Protein AF-A0A022PL57-F1 (afdb_monomer_lite)

Organism: NCBI:txid2805098

Sequence (262 aa):
MDEQGKPLVNMPYSLISKGLPNYVRKGKTDGFGVLREEDLSAHPVTLYIHAQSLANEMEQRPLREIRGEEASVVKPKAEAEGYQYRYVTIGQISDGLPVIKDWKDSKDIPPPYHFPDPEPKGYQVHPLNQRYVLEVCPFRAWVLLLHHQKEYSIVNAYNQCLMSVLAYADGDVDIEGSVKHFFNRQMVDVSKLPYKVEALSATPVVYDVPFSERYTRVEFIDSQKGNNKQGDTKLFYVASKKDVIVSWRGTASLDNYLTDAT

Radius of gyration: 22.74 Å; chains: 1; bounding box: 62×40×66 Å

pLDDT: mean 91.19, std 11.19, range [39.16, 98.44]

Structure (mmCIF, N/CA/C/O backbone):
data_AF-A0A022PL57-F1
#
_entry.id   AF-A0A022PL57-F1
#
loop_
_atom_site.group_PDB
_atom_site.id
_atom_site.type_symbol
_atom_site.label_atom_id
_atom_site.label_alt_id
_atom_site.label_comp_id
_atom_site.label_asym_id
_atom_site.label_entity_id
_atom_site.label_seq_id
_atom_site.pdbx_PDB_ins_code
_atom_site.Cartn_x
_atom_site.Cartn_y
_atom_site.Cartn_z
_atom_site.occupancy
_atom_site.B_iso_or_equiv
_atom_site.auth_seq_id
_atom_site.auth_comp_id
_atom_site.auth_asym_id
_atom_site.auth_atom_id
_atom_site.pdbx_PDB_model_num
ATOM 1 N N . MET A 1 1 ? -13.415 4.663 8.033 1.00 96.06 1 MET A N 1
ATOM 2 C CA . MET A 1 1 ? -13.922 5.074 6.700 1.00 96.06 1 MET A CA 1
ATOM 3 C C . MET A 1 1 ? -12.744 5.073 5.735 1.00 96.06 1 MET A C 1
ATOM 5 O O . MET A 1 1 ? -11.621 5.051 6.222 1.00 96.06 1 MET A O 1
ATOM 9 N N . ASP A 1 2 ? -12.961 5.046 4.422 1.00 96.38 2 ASP A N 1
ATOM 10 C CA . ASP A 1 2 ? -11.875 5.231 3.443 1.00 96.38 2 ASP A CA 1
ATOM 11 C C . ASP A 1 2 ? -11.526 6.719 3.238 1.00 96.38 2 ASP A C 1
ATOM 13 O O . ASP A 1 2 ? -12.142 7.603 3.841 1.00 96.38 2 ASP A O 1
ATOM 17 N N . GLU A 1 3 ? -10.544 6.988 2.375 1.00 95.50 3 GLU A N 1
ATOM 18 C CA . GLU A 1 3 ? -10.069 8.339 2.031 1.00 95.50 3 GLU A CA 1
ATOM 19 C C . GLU A 1 3 ? -11.118 9.225 1.335 1.00 95.50 3 GLU A C 1
ATOM 21 O O . GLU A 1 3 ? -10.946 10.439 1.251 1.00 95.50 3 GLU A O 1
ATOM 26 N N . GLN A 1 4 ? -12.223 8.657 0.841 1.00 94.62 4 GLN A N 1
ATOM 27 C CA . GLN A 1 4 ? -13.344 9.410 0.265 1.00 94.62 4 GLN A CA 1
ATOM 28 C C . GLN A 1 4 ? -14.481 9.604 1.276 1.00 94.62 4 GLN A C 1
ATOM 30 O O . GLN A 1 4 ? -15.561 10.085 0.925 1.00 94.62 4 GLN A O 1
ATOM 35 N N . GLY A 1 5 ? -14.259 9.227 2.539 1.00 95.00 5 GLY A N 1
ATOM 36 C CA . GLY A 1 5 ? -15.254 9.303 3.599 1.00 95.00 5 GLY A CA 1
ATOM 37 C C . GLY A 1 5 ? -16.374 8.278 3.454 1.00 95.00 5 GLY A C 1
ATOM 38 O O . GLY A 1 5 ? -17.433 8.454 4.054 1.00 95.00 5 GLY A O 1
ATOM 39 N N . LYS A 1 6 ? -16.183 7.207 2.676 1.00 97.00 6 LYS A N 1
ATOM 40 C CA . LYS A 1 6 ? -17.159 6.119 2.610 1.00 97.00 6 LYS A CA 1
ATOM 41 C C . LYS A 1 6 ? -16.960 5.164 3.791 1.00 97.00 6 LYS A C 1
ATOM 43 O O . LYS A 1 6 ? -15.827 4.839 4.164 1.00 97.00 6 LYS A O 1
ATOM 48 N N . PRO A 1 7 ? -18.049 4.674 4.397 1.00 97.62 7 PRO A N 1
ATOM 49 C CA . PRO A 1 7 ? -17.963 3.787 5.546 1.00 97.62 7 PRO A CA 1
ATOM 50 C C . PRO A 1 7 ? -17.365 2.421 5.184 1.00 97.62 7 PRO A C 1
ATOM 52 O O . PRO A 1 7 ? -17.522 1.925 4.063 1.00 97.62 7 PRO A O 1
ATOM 55 N N . LEU A 1 8 ? -16.692 1.814 6.166 1.00 97.62 8 LEU A N 1
ATOM 56 C CA . LEU A 1 8 ? -16.234 0.425 6.113 1.00 97.62 8 LEU A CA 1
ATOM 57 C C . LEU A 1 8 ? -17.240 -0.428 6.880 1.00 97.62 8 LEU A C 1
ATOM 59 O O . LEU A 1 8 ? -17.192 -0.493 8.106 1.00 97.62 8 LEU A O 1
ATOM 63 N N . VAL A 1 9 ? -18.190 -1.007 6.157 1.00 97.19 9 VAL A N 1
ATOM 64 C CA . VAL A 1 9 ? -19.357 -1.713 6.705 1.00 97.19 9 VAL A CA 1
ATOM 65 C C . VAL A 1 9 ? -19.049 -3.198 6.875 1.00 97.19 9 VAL A C 1
ATOM 67 O O . VAL A 1 9 ? -18.316 -3.768 6.070 1.00 97.19 9 VAL A O 1
ATOM 70 N N . ASN A 1 10 ? -19.639 -3.843 7.888 1.00 97.19 10 ASN A N 1
ATOM 71 C CA . ASN A 1 10 ? -19.541 -5.290 8.116 1.00 97.19 10 ASN A CA 1
ATOM 72 C C . ASN A 1 10 ? -18.090 -5.787 8.308 1.00 97.19 10 ASN A C 1
ATOM 74 O O . ASN A 1 10 ? -17.798 -6.961 8.072 1.00 97.19 10 ASN A O 1
ATOM 78 N N . MET A 1 11 ? -17.183 -4.909 8.752 1.00 98.12 11 MET A N 1
ATOM 79 C CA . MET A 1 11 ? -15.793 -5.254 9.049 1.00 98.12 11 MET A CA 1
ATOM 80 C C . MET A 1 11 ? -15.726 -5.992 10.384 1.00 98.12 11 MET A C 1
ATOM 82 O O . MET A 1 11 ? -16.080 -5.393 11.405 1.00 98.12 11 MET A O 1
ATOM 86 N N . PRO A 1 12 ? -15.296 -7.268 10.410 1.00 98.31 12 PRO A N 1
ATOM 87 C CA . PRO A 1 12 ? -15.135 -7.993 11.659 1.00 98.31 12 PRO A CA 1
ATOM 88 C C . PRO A 1 12 ? -14.051 -7.342 12.510 1.00 98.31 12 PRO A C 1
ATOM 90 O O . PRO A 1 12 ? -12.967 -7.045 12.006 1.00 98.31 12 PRO A O 1
ATOM 93 N N . TYR A 1 13 ? -14.342 -7.146 13.792 1.00 97.94 13 TYR A N 1
ATOM 94 C CA . TYR A 1 13 ? -13.398 -6.571 14.738 1.00 97.94 13 TYR A CA 1
ATOM 95 C C . TYR A 1 13 ? -13.287 -7.396 16.014 1.00 97.94 13 TYR A C 1
ATOM 97 O O . TYR A 1 13 ? -14.193 -8.151 16.384 1.00 97.94 13 TYR A O 1
ATOM 105 N N . SER A 1 14 ? -12.180 -7.187 16.720 1.00 97.25 14 SER A N 1
ATOM 106 C CA . SER A 1 14 ? -12.032 -7.538 18.122 1.00 97.25 14 SER A CA 1
ATOM 107 C C . SER A 1 14 ? -11.475 -6.369 18.934 1.00 97.25 14 SER A C 1
ATOM 109 O O . SER A 1 14 ? -10.761 -5.513 18.412 1.00 97.25 14 SER A O 1
ATOM 111 N N . LEU A 1 15 ? -11.846 -6.314 20.210 1.00 95.69 15 LEU A N 1
ATOM 112 C CA . LEU A 1 15 ? -11.397 -5.309 21.166 1.00 95.69 15 LEU A CA 1
ATOM 113 C C . LEU A 1 15 ? -10.856 -6.008 22.407 1.00 95.69 15 LEU A C 1
ATOM 115 O O . LEU A 1 15 ? -11.532 -6.857 22.995 1.00 95.69 15 LEU A O 1
ATOM 119 N N . ILE A 1 16 ? -9.640 -5.630 22.798 1.00 95.06 16 ILE A N 1
ATOM 120 C CA . ILE A 1 16 ? -8.941 -6.198 23.952 1.00 95.06 16 ILE A CA 1
ATOM 121 C C . ILE A 1 16 ? -8.529 -5.056 24.878 1.00 95.06 16 ILE A C 1
ATOM 123 O O . ILE A 1 16 ? -7.742 -4.186 24.505 1.00 95.06 16 ILE A O 1
ATOM 127 N N . SER A 1 17 ? -9.068 -5.040 26.098 1.00 93.00 17 SER A N 1
ATOM 128 C CA . SER A 1 17 ? -8.645 -4.092 27.132 1.00 93.00 17 SER A CA 1
ATOM 129 C C . SER A 1 17 ? -7.312 -4.534 27.731 1.00 93.00 17 SER A C 1
ATOM 131 O O . SER A 1 17 ? -7.168 -5.684 28.139 1.00 93.00 17 SER A O 1
ATOM 133 N N . LYS A 1 18 ? -6.352 -3.613 27.876 1.00 89.25 18 LYS A N 1
ATOM 134 C CA . LYS A 1 18 ? -5.009 -3.924 28.401 1.00 89.25 18 LYS A CA 1
ATOM 135 C C . LYS A 1 18 ? -5.028 -4.598 29.784 1.00 89.25 18 LYS A C 1
ATOM 137 O O . LYS A 1 18 ? -4.187 -5.444 30.060 1.00 89.25 18 LYS A O 1
ATOM 142 N N . GLY A 1 19 ? -5.983 -4.234 30.644 1.00 85.88 19 GLY A N 1
ATOM 143 C CA . GLY A 1 19 ? -6.152 -4.830 31.976 1.00 85.88 19 GLY A CA 1
ATOM 144 C C . GLY A 1 19 ? -6.923 -6.156 32.000 1.00 85.88 19 GLY A C 1
ATOM 145 O O . GLY A 1 19 ? -6.990 -6.791 33.045 1.00 85.88 19 GLY A O 1
ATOM 146 N N . LEU A 1 20 ? -7.516 -6.574 30.877 1.00 87.56 20 LEU A N 1
ATOM 147 C CA . LEU A 1 20 ? -8.349 -7.776 30.759 1.00 87.56 20 LEU A CA 1
ATOM 148 C C . LEU A 1 20 ? -8.034 -8.524 29.445 1.00 87.56 20 LEU A C 1
ATOM 150 O O . LEU A 1 20 ? -8.917 -8.676 28.602 1.00 87.56 20 LEU A O 1
ATOM 154 N N . PRO A 1 21 ? -6.792 -9.006 29.241 1.00 86.94 21 PRO A N 1
ATOM 155 C CA . PRO A 1 21 ? -6.355 -9.574 27.960 1.00 86.94 21 PRO A CA 1
ATOM 156 C C . PRO A 1 21 ? -7.143 -10.823 27.534 1.00 86.94 21 PRO A C 1
ATOM 158 O O . PRO A 1 21 ? -7.282 -11.091 26.346 1.00 86.94 21 PRO A O 1
ATOM 161 N N . ASN A 1 22 ? -7.705 -11.560 28.496 1.00 89.81 22 ASN A N 1
ATOM 162 C CA . ASN A 1 22 ? -8.509 -12.757 28.236 1.00 89.81 22 ASN A CA 1
ATOM 163 C C . ASN A 1 22 ? -9.969 -12.439 27.868 1.00 89.81 22 ASN A C 1
ATOM 165 O O . ASN A 1 22 ? -10.716 -13.342 27.495 1.00 89.81 22 ASN A O 1
ATOM 169 N N . TYR A 1 23 ? -10.396 -11.178 27.986 1.00 88.31 23 TYR A N 1
ATOM 170 C CA . TYR A 1 23 ? -11.752 -10.751 27.664 1.00 88.31 23 TYR A CA 1
ATOM 171 C C . TYR A 1 23 ? -11.774 -10.055 26.302 1.00 88.31 23 TYR A C 1
ATOM 173 O O . TYR A 1 23 ? -11.587 -8.843 26.189 1.00 88.31 23 TYR A O 1
ATOM 181 N N . VAL A 1 24 ? -11.987 -10.853 25.255 1.00 94.25 24 VAL A N 1
ATOM 182 C CA . VAL A 1 24 ? -12.028 -10.377 23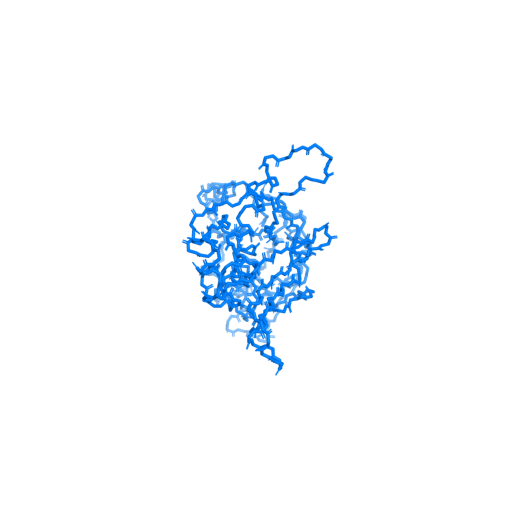.870 1.00 94.25 24 VAL A CA 1
ATOM 183 C C . VAL A 1 24 ? -13.472 -10.098 23.471 1.00 94.25 24 VAL A C 1
ATOM 185 O O . VAL A 1 24 ? -14.269 -11.024 23.311 1.00 94.25 24 VAL A O 1
ATOM 188 N N . ARG A 1 25 ? -13.804 -8.823 23.257 1.00 94.75 25 ARG A N 1
ATOM 189 C CA . ARG A 1 25 ? -15.079 -8.430 22.639 1.00 94.75 25 ARG A CA 1
ATOM 190 C C . ARG A 1 25 ? -14.952 -8.560 21.126 1.00 94.75 25 ARG A C 1
ATOM 192 O O . ARG A 1 25 ? -13.908 -8.217 20.577 1.00 94.75 25 ARG A O 1
ATOM 199 N N . LYS A 1 26 ? -15.983 -9.065 20.451 1.00 96.69 26 LYS A N 1
ATOM 200 C CA . LYS A 1 26 ? -15.997 -9.252 18.993 1.00 96.69 26 LYS A CA 1
ATOM 201 C C . LYS A 1 26 ? -17.300 -8.735 18.414 1.00 96.69 26 LYS A C 1
ATOM 203 O O . LYS A 1 26 ? -18.352 -8.900 19.023 1.00 96.69 26 LYS A O 1
ATOM 208 N N . GLY A 1 27 ? -17.230 -8.189 17.211 1.00 97.06 27 GLY A N 1
ATOM 209 C CA . GLY A 1 27 ? -18.402 -7.684 16.514 1.00 97.06 27 GLY A CA 1
ATOM 210 C C . GLY A 1 27 ? -18.101 -7.381 15.058 1.00 97.06 27 GLY A C 1
ATOM 211 O O . GLY A 1 27 ? -17.102 -7.842 14.498 1.00 97.06 27 GLY A O 1
ATOM 212 N N . LYS A 1 28 ? -18.991 -6.609 14.441 1.00 97.94 28 LYS A N 1
ATOM 213 C CA . LYS A 1 28 ? -18.798 -6.063 13.101 1.00 97.94 28 LYS A CA 1
ATOM 214 C C . LYS A 1 28 ? -19.231 -4.608 13.071 1.00 97.94 28 LYS A C 1
ATOM 216 O O . LYS A 1 28 ? -20.148 -4.238 13.800 1.00 97.94 28 LYS A O 1
ATOM 221 N N . THR A 1 29 ? -18.593 -3.804 12.230 1.00 97.44 29 THR A N 1
ATOM 222 C CA . THR A 1 29 ? -19.061 -2.435 11.991 1.00 97.44 29 THR A CA 1
ATOM 223 C C . THR A 1 29 ? -20.456 -2.434 11.362 1.00 97.44 29 THR A C 1
ATOM 225 O O . THR A 1 29 ? -20.790 -3.300 10.548 1.00 97.44 29 THR A O 1
ATOM 228 N N . ASP A 1 30 ? -21.275 -1.460 11.747 1.00 96.88 30 ASP A N 1
ATOM 229 C CA . ASP A 1 30 ? -22.647 -1.305 11.272 1.00 96.88 30 ASP A CA 1
ATOM 230 C C . ASP A 1 30 ? -22.727 -0.738 9.838 1.00 96.88 30 ASP A C 1
ATOM 232 O O . ASP A 1 30 ? -21.715 -0.550 9.156 1.00 96.88 30 ASP A O 1
ATOM 236 N N . GLY A 1 31 ? -23.948 -0.446 9.372 1.00 94.56 31 GLY A N 1
ATOM 237 C CA . GLY A 1 31 ? -24.212 0.137 8.049 1.00 94.56 31 GLY A CA 1
ATOM 238 C C . GLY A 1 31 ? -23.588 1.520 7.808 1.00 94.56 31 GLY A C 1
ATOM 239 O O . GLY A 1 31 ? -23.497 1.954 6.663 1.00 94.56 31 GLY A O 1
ATOM 240 N N . PHE A 1 32 ? -23.113 2.188 8.859 1.00 95.06 32 PHE A N 1
ATOM 241 C CA . PHE A 1 32 ? -22.407 3.467 8.806 1.00 95.06 32 PHE A CA 1
ATOM 242 C C . PHE A 1 32 ? -20.905 3.311 9.083 1.00 95.06 32 PHE A C 1
ATOM 244 O O . PHE A 1 32 ? -20.184 4.303 9.198 1.00 95.06 32 PHE A O 1
ATOM 251 N N . GLY A 1 33 ? -20.407 2.074 9.163 1.00 95.44 33 GLY A N 1
ATOM 252 C CA . GLY A 1 33 ? -19.013 1.779 9.469 1.00 95.44 33 GLY A CA 1
ATOM 253 C C . GLY A 1 33 ? -18.624 2.129 10.904 1.00 95.44 33 GLY A C 1
ATOM 254 O O . GLY A 1 33 ? -17.449 2.380 11.172 1.00 95.44 33 GLY A O 1
ATOM 255 N N . VAL A 1 34 ? -19.602 2.180 11.809 1.00 96.44 34 VAL A N 1
ATOM 256 C CA . VAL A 1 34 ? -19.422 2.493 13.225 1.00 96.44 34 VAL A CA 1
ATOM 257 C C . VAL A 1 34 ? -19.407 1.198 14.029 1.00 96.44 34 VAL A C 1
ATOM 259 O O . VAL A 1 34 ? -20.138 0.252 13.747 1.00 96.44 34 VAL A O 1
ATOM 262 N N . LEU A 1 35 ? -18.558 1.162 15.051 1.00 95.06 35 LEU A N 1
ATOM 263 C CA . LEU A 1 35 ? -18.641 0.198 16.140 1.00 95.06 35 LEU A CA 1
ATOM 264 C C . LEU A 1 35 ? -18.779 0.973 17.449 1.00 95.06 35 LEU A C 1
ATOM 266 O O . LEU A 1 35 ? -18.157 2.025 17.619 1.00 95.06 35 LEU A O 1
ATOM 270 N N . ARG A 1 36 ? -19.617 0.473 18.355 1.00 94.25 36 ARG A N 1
ATOM 271 C CA . ARG A 1 36 ? -19.867 1.066 19.668 1.00 94.25 36 ARG A CA 1
ATOM 272 C C . ARG A 1 36 ? -19.890 -0.052 20.694 1.00 94.25 36 ARG A C 1
ATOM 274 O O . ARG A 1 36 ? -20.657 -0.996 20.559 1.00 94.25 36 ARG A O 1
ATOM 281 N N . GLU A 1 37 ? -19.053 0.085 21.710 1.00 92.56 37 GLU A N 1
ATOM 282 C CA . GLU A 1 37 ? -19.030 -0.795 22.871 1.00 92.56 37 GLU A CA 1
ATOM 283 C C . GLU A 1 37 ? -19.269 0.039 24.120 1.00 92.56 37 GLU A C 1
ATOM 285 O O . GLU A 1 37 ? -18.716 1.132 24.266 1.00 92.56 37 GLU A O 1
ATOM 290 N N . GLU A 1 38 ? -20.077 -0.503 25.017 1.00 91.31 38 GLU A N 1
ATOM 291 C CA . GLU A 1 38 ? -20.392 0.089 26.312 1.00 91.31 38 GLU A CA 1
ATOM 292 C C . GLU A 1 38 ? -19.810 -0.778 27.433 1.00 91.31 38 GLU A C 1
ATOM 294 O O . GLU A 1 38 ? -19.334 -1.900 27.204 1.00 91.31 38 GLU A O 1
ATOM 299 N N . ASP A 1 39 ? -19.791 -0.227 28.647 1.00 88.88 39 ASP A N 1
ATOM 300 C CA . ASP A 1 39 ? -19.259 -0.893 29.840 1.00 88.88 39 ASP A CA 1
ATOM 301 C C . ASP A 1 39 ? -17.800 -1.360 29.670 1.00 88.88 39 ASP A C 1
ATOM 303 O O . ASP A 1 39 ? -17.396 -2.457 30.076 1.00 88.88 39 ASP A O 1
ATOM 307 N N . LEU A 1 40 ? -16.987 -0.528 29.009 1.00 87.62 40 LEU A N 1
ATOM 308 C CA . LEU A 1 40 ? -15.545 -0.730 28.906 1.00 87.62 40 LEU A CA 1
ATOM 309 C C . LEU A 1 40 ? -14.869 -0.354 30.229 1.00 87.62 40 LEU A C 1
ATOM 311 O O . LEU A 1 40 ? -15.185 0.663 30.844 1.00 87.62 40 LEU A O 1
ATOM 315 N N . SER A 1 41 ? -13.885 -1.154 30.650 1.00 84.62 41 SER A N 1
ATOM 316 C CA . SER A 1 41 ? -13.020 -0.777 31.774 1.00 84.62 41 SER A CA 1
ATOM 317 C C . SER A 1 41 ? -12.239 0.501 31.447 1.00 84.62 41 SER A C 1
ATOM 319 O O . SER A 1 41 ? -11.974 0.764 30.279 1.00 84.62 41 SER A O 1
ATOM 321 N N . ALA A 1 42 ? -11.764 1.230 32.458 1.00 85.56 42 ALA A N 1
ATOM 322 C CA . ALA A 1 42 ? -10.960 2.443 32.260 1.00 85.56 42 ALA A CA 1
ATOM 323 C C . ALA A 1 42 ? -9.585 2.210 31.585 1.00 85.56 42 ALA A C 1
ATOM 325 O O . ALA A 1 42 ? -8.869 3.167 31.298 1.00 85.56 42 ALA A O 1
ATOM 326 N N . HIS A 1 43 ? -9.184 0.958 31.342 1.00 89.31 43 HIS A N 1
ATOM 327 C CA . HIS A 1 43 ? -7.920 0.641 30.679 1.00 89.31 43 HIS A CA 1
ATOM 328 C C . HIS A 1 43 ? -7.971 0.961 29.181 1.00 89.31 43 HIS A C 1
ATOM 330 O O . HIS A 1 43 ? -9.001 0.714 28.556 1.00 89.31 43 HIS A O 1
ATOM 336 N N . PRO A 1 44 ? -6.846 1.373 28.566 1.00 92.75 44 PRO A N 1
ATOM 337 C CA . PRO A 1 44 ? -6.739 1.466 27.114 1.00 92.75 44 PRO A CA 1
ATOM 338 C C . PRO A 1 44 ? -7.219 0.188 26.421 1.00 92.75 44 PRO A C 1
ATOM 340 O O . PRO A 1 44 ? -6.953 -0.927 26.892 1.00 92.75 44 PRO A O 1
ATOM 343 N N . VAL A 1 45 ? -7.904 0.362 25.295 1.00 94.75 45 VAL A N 1
ATOM 344 C CA . VAL A 1 45 ? -8.447 -0.737 24.493 1.00 94.75 45 VAL A CA 1
ATOM 345 C C . VAL A 1 45 ? -7.726 -0.772 23.160 1.00 94.75 45 VAL A C 1
ATOM 347 O O . VAL A 1 45 ? -7.586 0.262 22.517 1.00 94.75 45 VAL A O 1
ATOM 350 N N . THR A 1 46 ? -7.281 -1.947 22.732 1.00 96.50 46 THR A N 1
ATOM 351 C CA . THR A 1 46 ? -6.741 -2.130 21.384 1.00 96.50 46 THR A CA 1
ATOM 352 C C . THR A 1 46 ? -7.831 -2.666 20.468 1.00 96.50 46 THR A C 1
ATOM 354 O O . THR A 1 46 ? -8.434 -3.700 20.759 1.00 96.50 46 THR A O 1
ATOM 357 N N . LEU A 1 47 ? -8.085 -1.941 19.379 1.00 97.25 47 LEU A N 1
ATOM 358 C CA . LEU A 1 47 ? -8.932 -2.343 18.265 1.00 97.25 47 LEU A CA 1
ATOM 359 C C . LEU A 1 47 ? -8.118 -3.151 17.263 1.00 97.25 47 LEU A C 1
ATOM 361 O O . LEU A 1 47 ? -7.080 -2.694 16.790 1.00 97.25 47 LEU A O 1
ATOM 365 N N . TYR A 1 48 ? -8.661 -4.296 16.876 1.00 97.94 48 TYR A N 1
ATOM 366 C CA . TYR A 1 48 ? -8.168 -5.080 15.761 1.00 97.94 48 TYR A CA 1
ATOM 367 C C . TYR A 1 48 ? -9.291 -5.313 14.757 1.00 97.94 48 TYR A C 1
ATOM 369 O O . TYR A 1 48 ? -10.381 -5.739 15.134 1.00 97.94 48 TYR A O 1
ATOM 377 N N . ILE A 1 49 ? -9.025 -5.065 13.482 1.00 98.19 49 ILE A N 1
ATOM 378 C CA . ILE A 1 49 ? -9.898 -5.408 12.361 1.00 98.19 49 ILE A CA 1
ATOM 379 C C . ILE A 1 49 ? -9.355 -6.669 11.690 1.00 98.19 49 ILE A C 1
ATOM 381 O O . ILE A 1 49 ? -8.147 -6.817 11.546 1.00 98.19 49 ILE A O 1
ATOM 385 N N . HIS A 1 50 ? -10.234 -7.566 11.250 1.00 98.06 50 HIS A N 1
ATOM 386 C CA . HIS A 1 50 ? -9.816 -8.786 10.566 1.00 98.06 50 HIS A CA 1
ATOM 387 C C . HIS A 1 50 ? -9.043 -8.479 9.274 1.00 98.06 50 HIS A C 1
ATOM 389 O O . HIS A 1 50 ? -9.609 -7.940 8.315 1.00 98.06 50 HIS A O 1
ATOM 395 N N . ALA A 1 51 ? -7.763 -8.858 9.242 1.00 97.75 51 ALA A N 1
ATOM 396 C CA . ALA A 1 51 ? -6.790 -8.439 8.238 1.00 97.75 51 ALA A CA 1
ATOM 397 C C . ALA A 1 51 ? -7.232 -8.767 6.809 1.00 97.75 51 ALA A C 1
ATOM 399 O O . ALA A 1 51 ? -7.201 -7.906 5.930 1.00 97.75 51 ALA A O 1
ATOM 400 N N . GLN A 1 52 ? -7.698 -9.998 6.569 1.00 98.00 52 GLN A N 1
ATOM 401 C CA . GLN A 1 52 ? -8.100 -10.420 5.225 1.00 98.00 52 GLN A CA 1
ATOM 402 C C . GLN A 1 52 ? -9.352 -9.683 4.740 1.00 98.00 52 GLN A C 1
ATOM 404 O O . GLN A 1 52 ? -9.424 -9.295 3.576 1.00 98.00 52 GLN A O 1
ATOM 409 N N . SER A 1 53 ? -10.338 -9.476 5.621 1.00 98.12 53 SER A N 1
ATOM 410 C CA . SER A 1 53 ? -11.558 -8.740 5.264 1.00 98.12 53 SER A CA 1
ATOM 411 C C . SER A 1 53 ? -11.241 -7.287 4.939 1.00 98.12 53 SER A C 1
ATOM 413 O O . SER A 1 53 ? -11.742 -6.767 3.946 1.00 98.12 53 SER A O 1
ATOM 415 N N . LEU A 1 54 ? -10.369 -6.663 5.735 1.00 98.44 54 LEU A N 1
ATOM 416 C CA . LEU A 1 54 ? -9.935 -5.296 5.500 1.00 98.44 54 LEU A CA 1
ATOM 417 C C . LEU A 1 54 ? -9.136 -5.170 4.201 1.00 98.44 54 LEU A C 1
ATOM 419 O O . LEU A 1 54 ? -9.409 -4.272 3.416 1.00 98.44 54 LEU A O 1
ATOM 423 N N . ALA A 1 55 ? -8.186 -6.069 3.941 1.00 98.06 55 ALA A N 1
ATOM 424 C CA . ALA A 1 55 ? -7.383 -6.035 2.721 1.00 98.06 55 ALA A CA 1
ATOM 425 C C . ALA A 1 55 ? -8.244 -6.188 1.458 1.00 98.06 55 ALA A C 1
ATOM 427 O O . ALA A 1 55 ? -8.078 -5.408 0.522 1.00 98.06 55 ALA A O 1
ATOM 428 N N . ASN A 1 56 ? -9.193 -7.133 1.462 1.00 98.12 56 ASN A N 1
ATOM 429 C CA . ASN A 1 56 ? -10.124 -7.350 0.350 1.00 98.12 56 ASN A CA 1
ATOM 430 C C . ASN A 1 56 ? -11.001 -6.118 0.082 1.00 98.12 56 ASN A C 1
ATOM 432 O O . ASN A 1 56 ? -11.256 -5.780 -1.068 1.00 98.12 56 ASN A O 1
ATOM 436 N N . GLU A 1 57 ? -11.471 -5.452 1.138 1.00 98.31 57 GLU A N 1
ATOM 437 C CA . GLU A 1 57 ? -12.285 -4.243 1.013 1.00 98.31 57 GLU A CA 1
ATOM 438 C C . GLU A 1 57 ? -11.443 -3.059 0.516 1.00 98.31 57 GLU A C 1
ATOM 440 O O . GLU A 1 57 ? -11.812 -2.367 -0.434 1.00 98.31 57 GLU A O 1
ATOM 445 N N . MET A 1 58 ? -10.285 -2.834 1.141 1.00 98.38 58 MET A N 1
ATOM 446 C CA . MET A 1 58 ? -9.465 -1.645 0.912 1.00 98.38 58 MET A CA 1
ATOM 447 C C . MET A 1 58 ? -8.718 -1.664 -0.419 1.00 98.38 58 MET A C 1
ATOM 449 O O . MET A 1 58 ? -8.358 -0.590 -0.895 1.00 98.38 58 MET A O 1
ATOM 453 N N . GLU A 1 59 ? -8.498 -2.820 -1.051 1.00 97.69 59 GLU A N 1
ATOM 454 C CA . GLU A 1 59 ? -7.930 -2.842 -2.407 1.00 97.69 59 GLU A CA 1
ATOM 455 C C . GLU A 1 59 ? -8.914 -2.351 -3.480 1.00 97.69 59 GLU A C 1
ATOM 457 O O . GLU A 1 59 ? -8.492 -1.875 -4.536 1.00 97.69 59 GLU A O 1
ATOM 462 N N . GLN A 1 60 ? -10.218 -2.402 -3.191 1.00 97.69 60 GLN A N 1
ATOM 463 C CA . GLN A 1 60 ? -11.282 -1.949 -4.090 1.00 97.69 60 GLN A CA 1
ATOM 464 C C . GLN A 1 60 ? -11.625 -0.465 -3.901 1.00 97.69 60 GLN A C 1
ATOM 466 O O . GLN A 1 60 ? -12.291 0.134 -4.747 1.00 97.69 60 GLN A O 1
ATOM 471 N N . ARG A 1 61 ? -11.184 0.151 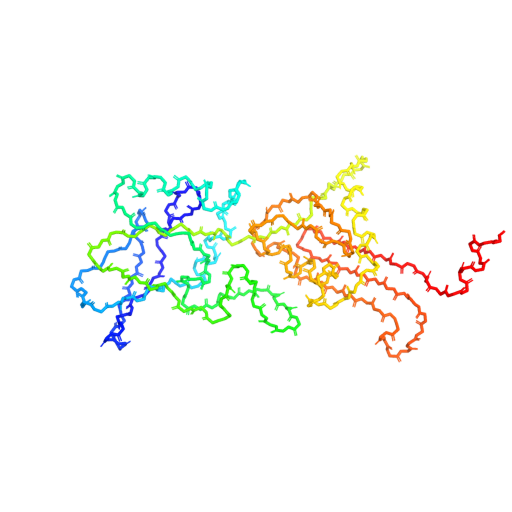-2.796 1.00 97.38 61 ARG A N 1
ATOM 472 C CA . ARG A 1 61 ? -11.396 1.583 -2.545 1.00 97.38 61 ARG A CA 1
ATOM 473 C C . ARG A 1 61 ? -10.434 2.411 -3.396 1.00 97.38 61 ARG A C 1
ATOM 475 O O . ARG A 1 61 ? -9.286 2.006 -3.538 1.00 97.38 61 ARG A O 1
ATOM 482 N N . PRO A 1 62 ? -10.864 3.537 -3.987 1.00 95.00 62 PRO A N 1
ATOM 483 C CA . PRO A 1 62 ? -9.981 4.349 -4.812 1.00 95.00 62 PRO A CA 1
ATOM 484 C C . PRO A 1 62 ? -8.940 5.068 -3.954 1.00 95.00 62 PRO A C 1
ATOM 486 O O . PRO A 1 62 ? -9.219 5.464 -2.823 1.00 95.00 62 PRO A O 1
ATOM 489 N N . LEU A 1 63 ? -7.745 5.266 -4.503 1.00 94.62 63 LEU A N 1
ATOM 490 C CA . LEU A 1 63 ? -6.742 6.142 -3.910 1.00 94.62 63 LEU A CA 1
ATOM 491 C C . LEU A 1 63 ? -7.152 7.601 -4.152 1.00 94.62 63 LEU A C 1
ATOM 493 O O . LEU A 1 63 ? -7.561 7.939 -5.261 1.00 94.62 63 LEU A O 1
ATOM 497 N N . ARG A 1 64 ? -7.059 8.488 -3.154 1.00 92.19 64 ARG A N 1
ATOM 498 C CA . ARG A 1 64 ? -7.185 9.935 -3.443 1.00 92.19 64 ARG A CA 1
ATOM 499 C C . ARG A 1 64 ? -5.955 10.451 -4.195 1.00 92.19 64 ARG A C 1
ATOM 501 O O . ARG A 1 64 ? -4.840 9.984 -3.947 1.00 92.19 64 ARG A O 1
ATOM 508 N N . GLU A 1 65 ? -6.179 11.452 -5.043 1.00 86.75 65 GLU A N 1
ATOM 509 C CA . GLU A 1 65 ? -5.162 12.064 -5.908 1.00 86.75 65 GLU A CA 1
ATOM 510 C C . GLU A 1 65 ? -4.035 12.729 -5.107 1.00 86.75 65 GLU A C 1
ATOM 512 O O . GLU A 1 65 ? -2.859 12.436 -5.314 1.00 86.75 65 GLU A O 1
ATOM 517 N N . ILE A 1 66 ? -4.393 13.597 -4.155 1.00 88.94 66 ILE A N 1
ATOM 518 C CA . ILE A 1 66 ? -3.429 14.267 -3.278 1.00 88.94 66 ILE A CA 1
ATOM 519 C C . ILE A 1 66 ? -3.261 13.419 -2.020 1.00 88.94 66 ILE A C 1
ATOM 521 O O . ILE A 1 66 ? -4.223 13.160 -1.296 1.00 88.94 66 ILE A O 1
ATOM 525 N N . ARG A 1 67 ? -2.036 12.955 -1.784 1.00 88.12 67 ARG A N 1
ATOM 526 C CA . ARG A 1 67 ? -1.696 12.100 -0.642 1.00 88.12 67 ARG A CA 1
ATOM 527 C C . ARG A 1 67 ? -1.556 12.933 0.637 1.00 88.12 67 ARG A C 1
ATOM 529 O O . ARG A 1 67 ? -1.480 14.152 0.579 1.00 88.12 67 ARG A O 1
ATOM 536 N N . GLY A 1 68 ? -1.499 12.249 1.778 1.00 79.94 68 GLY A N 1
ATOM 537 C CA . GLY A 1 68 ? -1.196 12.870 3.071 1.00 79.94 68 GLY A CA 1
ATOM 538 C C . GLY A 1 68 ? -2.414 13.424 3.812 1.00 79.94 68 GLY A C 1
ATOM 539 O O . GLY A 1 68 ? -3.450 13.744 3.238 1.00 79.94 68 GLY A O 1
ATOM 540 N N . GLU A 1 69 ? -2.330 13.471 5.136 1.00 87.62 69 GLU A N 1
ATOM 541 C CA . GLU A 1 69 ? -3.430 13.874 6.022 1.00 87.62 69 GLU A CA 1
ATOM 542 C C . GLU A 1 69 ? -3.967 15.286 5.726 1.00 87.62 69 GLU A C 1
ATOM 544 O O . GLU A 1 69 ? -5.158 15.543 5.879 1.00 87.62 69 GLU A O 1
ATOM 549 N N . GLU A 1 70 ? -3.109 16.178 5.243 1.00 88.19 70 GLU A N 1
ATOM 550 C CA . GLU A 1 70 ? -3.411 17.545 4.821 1.00 88.19 70 GLU A CA 1
ATOM 551 C C . GLU A 1 70 ? -4.484 17.633 3.728 1.00 88.19 70 GLU A C 1
ATOM 553 O O . GLU A 1 70 ? -5.229 18.608 3.675 1.00 88.19 70 GLU A O 1
ATOM 558 N N . ALA A 1 71 ? -4.601 16.601 2.892 1.00 92.38 71 ALA A N 1
ATOM 559 C CA . ALA A 1 71 ? -5.599 16.510 1.833 1.00 92.38 71 ALA A CA 1
ATOM 560 C C . ALA A 1 71 ? -6.844 15.708 2.251 1.00 92.38 71 ALA A C 1
ATOM 562 O O . ALA A 1 71 ? -7.619 15.266 1.402 1.00 92.38 71 ALA A O 1
ATOM 563 N N . SER A 1 72 ? -7.012 15.421 3.546 1.00 95.38 72 SER A N 1
ATOM 564 C CA . SER A 1 72 ? -8.143 14.631 4.033 1.00 95.38 72 SER A CA 1
ATOM 565 C C . SER A 1 72 ? -9.451 15.413 3.922 1.00 95.38 72 SER A C 1
ATOM 567 O O . SER A 1 72 ? -9.587 16.528 4.426 1.00 95.38 72 SER A O 1
ATOM 569 N N . VAL A 1 73 ? -10.463 14.782 3.326 1.00 94.31 73 VAL A N 1
ATOM 570 C CA . VAL A 1 73 ? -11.850 15.281 3.326 1.00 94.31 73 VAL A CA 1
ATOM 571 C C . VAL A 1 73 ? -12.644 14.814 4.553 1.00 94.31 73 VAL A C 1
ATOM 573 O O . VAL A 1 73 ? -13.790 15.232 4.751 1.00 94.31 73 VAL A O 1
ATOM 576 N N . VAL A 1 74 ? -12.061 13.919 5.357 1.00 96.12 74 VAL A N 1
ATOM 577 C CA . VAL A 1 74 ? -12.668 13.319 6.553 1.00 96.12 74 VAL A CA 1
ATOM 578 C C . VAL A 1 74 ? -12.261 14.095 7.803 1.00 96.12 74 VAL A C 1
ATOM 580 O O . VAL A 1 74 ? -13.116 14.377 8.643 1.00 96.12 74 VAL A O 1
ATOM 583 N N . LYS A 1 75 ? -10.988 14.492 7.902 1.00 96.94 75 LYS A N 1
ATOM 584 C CA . LYS A 1 75 ? -10.420 15.197 9.053 1.00 96.94 75 LYS A CA 1
ATOM 585 C C . LYS A 1 75 ? -11.200 16.461 9.428 1.00 96.94 75 LYS A C 1
ATOM 587 O O . LYS A 1 75 ? -11.653 16.515 10.570 1.00 96.94 75 LYS A O 1
ATOM 592 N N . PRO A 1 76 ? -11.483 17.412 8.511 1.00 96.81 76 PRO A N 1
ATOM 593 C CA . PRO A 1 76 ? -12.208 18.627 8.885 1.00 96.81 76 PRO A CA 1
ATOM 594 C C . PRO A 1 76 ? -13.615 18.345 9.429 1.00 96.81 76 PRO A C 1
ATOM 596 O O . PRO A 1 76 ? -14.092 19.048 10.314 1.00 96.81 76 PRO A O 1
ATOM 599 N N . LYS A 1 77 ? -14.284 17.296 8.926 1.00 96.19 77 LYS A N 1
ATOM 600 C CA . LYS A 1 77 ? -15.620 16.890 9.393 1.00 96.19 77 LYS A CA 1
ATOM 601 C C . LYS A 1 77 ? -15.555 16.270 10.787 1.00 96.19 77 LYS A C 1
ATOM 603 O O . LYS A 1 77 ? -16.370 16.597 11.640 1.00 96.19 77 LYS A O 1
ATOM 608 N N . ALA A 1 78 ? -14.570 15.403 11.021 1.00 96.50 78 ALA A N 1
ATOM 609 C CA . ALA A 1 78 ? -14.356 14.773 12.318 1.00 96.50 78 ALA A CA 1
ATOM 610 C C . ALA A 1 78 ? -14.026 15.810 13.403 1.00 96.50 78 ALA A C 1
ATOM 612 O O . ALA A 1 78 ? -14.617 15.779 14.479 1.00 96.50 78 ALA A O 1
ATOM 613 N N . GLU A 1 79 ? -13.133 16.753 13.101 1.00 96.25 79 GLU A N 1
ATOM 614 C CA . GLU A 1 79 ? -12.730 17.812 14.030 1.00 96.25 79 GLU A CA 1
ATOM 615 C C . GLU A 1 79 ? -13.879 18.784 14.332 1.00 96.25 79 GLU A C 1
ATOM 617 O O . GLU A 1 79 ? -14.059 19.170 15.486 1.00 96.25 79 GLU A O 1
ATOM 622 N N . ALA A 1 80 ? -14.705 19.126 13.335 1.00 97.19 80 ALA A N 1
ATOM 623 C CA . ALA A 1 80 ? -15.888 19.966 13.535 1.00 97.19 80 ALA A CA 1
ATOM 624 C C . ALA A 1 80 ? -16.927 19.332 14.480 1.00 97.19 80 ALA A C 1
ATOM 626 O O . ALA A 1 80 ? -17.622 20.048 15.198 1.00 97.19 80 ALA A O 1
ATOM 627 N N . GLU A 1 81 ? -17.014 17.999 14.512 1.00 96.19 81 GLU A N 1
ATOM 628 C CA . GLU A 1 81 ? -17.864 17.253 15.450 1.00 96.19 81 GLU A CA 1
ATOM 629 C C . GLU A 1 81 ? -17.165 16.947 16.793 1.00 96.19 81 GLU A C 1
ATOM 631 O O . GLU A 1 81 ? -17.747 16.304 17.667 1.00 96.19 81 GLU A O 1
ATOM 636 N N . GLY A 1 82 ? -15.925 17.414 16.987 1.00 95.50 82 GLY A N 1
ATOM 637 C CA . GLY A 1 82 ? -15.145 17.192 18.207 1.00 95.50 82 GLY A CA 1
ATOM 638 C C . GLY A 1 82 ? -14.617 15.760 18.363 1.00 95.50 82 GLY A C 1
ATOM 639 O O . GLY A 1 82 ? -14.306 15.333 19.476 1.00 95.50 82 GLY A O 1
ATOM 640 N N . TYR A 1 83 ? -14.534 14.994 17.273 1.00 96.19 83 TYR A N 1
ATOM 641 C CA . TYR A 1 83 ? -14.030 13.620 17.281 1.00 96.19 83 TYR A CA 1
ATOM 642 C C . TYR A 1 83 ? -12.508 13.562 17.157 1.00 96.19 83 TYR A C 1
ATOM 644 O O . TYR A 1 83 ? -11.880 14.402 16.516 1.00 96.19 83 TYR A O 1
ATOM 652 N N . GLN A 1 84 ? -11.909 12.505 17.712 1.00 95.81 84 GLN A N 1
ATOM 653 C CA . GLN A 1 84 ? -10.487 12.228 17.521 1.00 95.81 84 GLN A CA 1
ATOM 654 C C . GLN A 1 84 ? -10.249 11.608 16.151 1.00 95.81 84 GLN A C 1
ATOM 656 O O . GLN A 1 84 ? -10.657 10.477 15.882 1.00 95.81 84 GLN A O 1
ATOM 661 N N . TYR A 1 85 ? -9.573 12.342 15.283 1.00 96.81 85 TYR A N 1
ATOM 662 C CA . TYR A 1 85 ? -9.235 11.876 13.950 1.00 96.81 85 TYR A CA 1
ATOM 663 C C . TYR A 1 85 ? -7.870 11.171 13.923 1.00 96.81 85 TYR A C 1
ATOM 665 O O . TYR A 1 85 ? -6.917 11.590 14.584 1.00 96.81 85 TYR A O 1
ATOM 673 N N . ARG A 1 86 ? -7.756 10.112 13.113 1.00 96.31 86 ARG A N 1
ATOM 674 C CA . ARG A 1 86 ? -6.474 9.484 12.791 1.00 96.31 86 ARG A CA 1
ATOM 675 C C . ARG A 1 86 ? -6.467 8.927 11.372 1.00 96.31 86 ARG A C 1
ATOM 677 O O . ARG A 1 86 ? -7.326 8.120 11.020 1.00 96.31 86 ARG A O 1
ATOM 684 N N . TYR A 1 87 ? -5.436 9.279 10.610 1.00 96.25 87 TYR A N 1
ATOM 685 C CA . TYR A 1 87 ? -5.090 8.577 9.378 1.00 96.25 87 TYR A CA 1
ATOM 686 C C . TYR A 1 87 ? -4.300 7.304 9.701 1.00 96.25 87 TYR A C 1
ATOM 688 O O . TYR A 1 87 ? -3.337 7.350 10.473 1.00 96.25 87 TYR A O 1
ATOM 696 N N . VAL A 1 88 ? -4.704 6.171 9.131 1.00 96.75 88 VAL A N 1
ATOM 697 C CA . VAL A 1 88 ? -4.091 4.862 9.383 1.00 96.75 88 VAL A CA 1
ATOM 698 C C . VAL A 1 88 ? -3.941 4.048 8.102 1.00 96.75 88 VAL A C 1
ATOM 700 O O . VAL A 1 88 ? -4.750 4.147 7.184 1.00 96.75 88 VAL A O 1
ATOM 703 N N . THR A 1 89 ? -2.928 3.190 8.043 1.00 96.94 89 THR A N 1
ATOM 704 C CA . THR A 1 89 ? -2.826 2.137 7.024 1.00 96.94 89 THR A CA 1
ATOM 705 C C . THR A 1 89 ? -3.445 0.837 7.523 1.00 96.94 89 THR A C 1
ATOM 707 O O . THR A 1 89 ? -3.698 0.670 8.720 1.00 96.94 89 THR A O 1
ATOM 710 N N . ILE A 1 90 ? -3.713 -0.103 6.613 1.00 97.25 90 ILE A N 1
ATOM 711 C CA . ILE A 1 90 ? -4.364 -1.365 6.984 1.00 97.25 90 ILE A CA 1
ATOM 712 C C . ILE A 1 90 ? -3.573 -2.137 8.052 1.00 97.25 90 ILE A C 1
ATOM 714 O O . ILE A 1 90 ? -4.173 -2.668 8.985 1.00 97.25 90 ILE A O 1
ATOM 718 N N . GLY A 1 91 ? -2.238 -2.136 7.996 1.00 97.31 91 GLY A N 1
ATOM 719 C CA . GLY A 1 91 ? -1.389 -2.828 8.964 1.00 97.31 91 GLY A CA 1
ATOM 720 C C . GLY A 1 91 ? -1.401 -2.209 10.361 1.00 97.31 91 GLY A C 1
ATOM 721 O O . GLY A 1 91 ? -1.095 -2.891 11.331 1.00 97.31 91 GLY A O 1
ATOM 722 N N . GLN A 1 92 ? -1.801 -0.944 10.502 1.00 97.38 92 GLN A N 1
ATOM 723 C CA . GLN A 1 92 ? -1.881 -0.284 11.810 1.00 97.38 92 GLN A CA 1
ATOM 724 C C . GLN A 1 92 ? -3.146 -0.642 12.594 1.00 97.38 92 GLN A C 1
ATOM 726 O O . GLN A 1 92 ? -3.212 -0.376 13.790 1.00 97.38 92 GLN A O 1
ATOM 731 N N . ILE A 1 93 ? -4.158 -1.213 11.936 1.00 97.50 93 ILE A N 1
ATOM 732 C CA . ILE A 1 93 ? -5.441 -1.550 12.568 1.00 97.50 93 ILE A CA 1
ATOM 733 C C . ILE A 1 93 ? -5.794 -3.036 12.466 1.00 97.50 93 ILE A C 1
ATOM 735 O O . ILE A 1 93 ? -6.783 -3.455 13.059 1.00 97.50 93 ILE A O 1
ATOM 739 N N . SER A 1 94 ? -5.024 -3.824 11.714 1.00 97.50 94 SER A N 1
ATOM 740 C CA . SER A 1 94 ? -5.312 -5.242 11.479 1.00 97.50 94 SER A CA 1
ATOM 741 C C . SER A 1 94 ? -4.924 -6.137 12.663 1.00 97.50 94 SER A C 1
ATOM 743 O O . SER A 1 94 ? -4.014 -5.811 13.423 1.00 97.50 94 SER A O 1
ATOM 745 N N . ASP A 1 95 ? -5.590 -7.289 12.784 1.00 96.50 95 ASP A N 1
ATOM 746 C CA . ASP A 1 95 ? -5.252 -8.399 13.697 1.00 96.50 95 ASP A CA 1
ATOM 747 C C . ASP A 1 95 ? -4.063 -9.263 13.240 1.00 96.50 95 ASP A C 1
ATOM 749 O O . ASP A 1 95 ? -3.690 -10.216 13.921 1.00 96.50 95 ASP A O 1
ATOM 753 N N . GLY A 1 96 ? -3.460 -8.932 12.100 1.00 95.38 96 GLY A N 1
ATOM 754 C CA . GLY A 1 96 ? -2.314 -9.629 11.538 1.00 95.38 96 GLY A CA 1
ATOM 755 C C . GLY A 1 96 ? -2.057 -9.218 10.093 1.00 95.38 96 GLY A C 1
ATOM 756 O O . GLY A 1 96 ? -2.567 -8.200 9.614 1.00 95.38 96 GLY A O 1
ATOM 757 N N . LEU A 1 97 ? -1.263 -10.022 9.386 1.00 95.06 97 LEU A N 1
ATOM 758 C CA . LEU A 1 97 ? -1.054 -9.865 7.949 1.00 95.06 97 LEU A CA 1
ATOM 759 C C . LEU A 1 97 ? -2.151 -10.607 7.168 1.00 95.06 97 LEU A C 1
ATOM 761 O O . LEU A 1 97 ? -2.436 -11.768 7.473 1.00 95.06 97 LEU A O 1
ATOM 765 N N . PRO A 1 98 ? -2.758 -9.987 6.141 1.00 95.69 98 PRO A N 1
ATOM 766 C CA . PRO A 1 98 ? -3.588 -10.715 5.193 1.00 95.69 98 PRO A CA 1
ATOM 767 C C . PRO A 1 98 ? -2.716 -11.646 4.342 1.00 95.69 98 PRO A C 1
ATOM 769 O O . PRO A 1 98 ? -1.498 -11.481 4.245 1.00 95.69 98 PRO A O 1
ATOM 772 N N . VAL A 1 99 ? -3.338 -12.592 3.643 1.00 94.00 99 VAL A N 1
ATOM 773 C CA . VAL A 1 99 ? -2.633 -13.400 2.647 1.00 94.00 99 VAL A CA 1
ATOM 774 C C . VAL A 1 99 ? -2.259 -12.510 1.462 1.00 94.00 99 VAL A C 1
ATOM 776 O O . VAL A 1 99 ? -3.112 -12.125 0.659 1.00 94.00 99 VAL A O 1
ATOM 779 N N . ILE A 1 100 ? -0.968 -12.205 1.321 1.00 90.38 100 ILE A N 1
ATOM 780 C CA . ILE A 1 100 ? -0.442 -11.449 0.182 1.00 90.38 100 ILE A CA 1
ATOM 781 C C . ILE A 1 100 ? 0.085 -12.435 -0.860 1.00 90.38 100 ILE A C 1
ATOM 783 O O . ILE A 1 100 ? 1.210 -12.929 -0.782 1.00 90.38 100 ILE A O 1
ATOM 787 N N . LYS A 1 101 ? -0.748 -12.732 -1.859 1.00 86.81 101 LYS A N 1
ATOM 788 C CA . LYS A 1 101 ? -0.387 -13.661 -2.934 1.00 86.81 101 LYS A CA 1
ATOM 789 C C . LYS A 1 101 ? 0.882 -13.202 -3.661 1.00 86.81 101 LYS A C 1
ATOM 791 O O . LYS A 1 101 ? 1.022 -12.019 -3.993 1.00 86.81 101 LYS A O 1
ATOM 796 N N . ASP A 1 102 ? 1.770 -14.161 -3.926 1.00 83.75 102 ASP A N 1
ATOM 797 C CA . ASP A 1 102 ? 3.027 -13.976 -4.660 1.00 83.75 102 ASP A CA 1
ATOM 798 C C . ASP A 1 102 ? 3.907 -12.857 -4.075 1.00 83.75 102 ASP A C 1
ATOM 800 O O . ASP A 1 102 ? 4.660 -12.196 -4.787 1.00 83.75 102 ASP A O 1
ATOM 804 N N . TRP A 1 103 ? 3.796 -12.604 -2.767 1.00 85.12 103 TRP A N 1
ATOM 805 C CA . TRP A 1 103 ? 4.745 -11.753 -2.065 1.00 85.12 103 TRP A CA 1
ATOM 806 C C . TRP A 1 103 ? 6.038 -12.533 -1.851 1.00 85.12 103 TRP A C 1
ATOM 808 O O . TRP A 1 103 ? 6.057 -13.525 -1.129 1.00 85.12 103 TRP A O 1
ATOM 818 N N . LYS A 1 104 ? 7.094 -12.115 -2.547 1.00 66.50 104 LYS A N 1
ATOM 819 C CA . LYS A 1 104 ? 8.439 -12.688 -2.458 1.00 66.50 104 LYS A CA 1
ATOM 820 C C . LYS A 1 104 ? 9.457 -11.555 -2.401 1.00 66.50 104 LYS A C 1
ATOM 822 O O . LYS A 1 104 ? 10.257 -11.370 -3.316 1.00 66.50 104 LYS A O 1
ATOM 827 N N . ASP A 1 105 ? 9.371 -10.740 -1.353 1.00 68.38 105 ASP A N 1
ATOM 828 C CA . ASP A 1 105 ? 10.519 -9.917 -0.971 1.00 68.38 105 ASP A CA 1
ATOM 829 C C . ASP A 1 105 ? 11.651 -10.872 -0.551 1.00 68.38 105 ASP A C 1
ATOM 831 O O . ASP A 1 105 ? 11.395 -11.892 0.080 1.00 68.38 105 ASP A O 1
ATOM 835 N N . SER A 1 106 ? 12.906 -10.555 -0.872 1.00 59.91 106 SER A N 1
ATOM 836 C CA . SER A 1 106 ? 14.077 -11.349 -0.466 1.00 59.91 106 SER A CA 1
ATOM 837 C C . SER A 1 106 ? 14.216 -11.535 1.050 1.00 59.91 106 SER A C 1
ATOM 839 O O . SER A 1 106 ? 15.031 -12.345 1.482 1.00 59.91 106 SER A O 1
ATOM 841 N N . LYS A 1 107 ? 13.450 -10.781 1.848 1.00 70.75 107 LYS A N 1
ATOM 842 C CA . LYS A 1 107 ? 13.412 -10.858 3.314 1.00 70.75 107 LYS A CA 1
ATOM 843 C C . LYS A 1 107 ? 12.024 -11.169 3.888 1.00 70.75 107 LYS A C 1
ATOM 845 O O . LYS A 1 107 ? 11.841 -11.025 5.090 1.00 70.75 107 LYS A O 1
ATOM 850 N N . ASP A 1 108 ? 11.043 -11.499 3.046 1.00 72.62 108 ASP A N 1
ATOM 851 C CA . ASP A 1 108 ? 9.641 -11.721 3.446 1.00 72.62 108 ASP A CA 1
ATOM 852 C C . ASP A 1 108 ? 8.999 -10.553 4.234 1.00 72.62 108 ASP A C 1
ATOM 854 O O . ASP A 1 108 ? 7.995 -10.720 4.924 1.00 72.62 108 ASP A O 1
ATOM 858 N N . ILE A 1 109 ? 9.543 -9.335 4.108 1.00 85.50 109 ILE A N 1
ATOM 859 C CA . ILE A 1 109 ? 9.028 -8.139 4.790 1.00 85.50 109 ILE A CA 1
ATOM 860 C C . ILE A 1 109 ? 7.782 -7.652 4.037 1.00 85.50 109 ILE A C 1
ATOM 862 O O . ILE A 1 109 ? 7.875 -7.450 2.823 1.00 85.50 109 ILE A O 1
ATOM 866 N N . PRO A 1 110 ? 6.625 -7.443 4.695 1.00 91.12 110 PRO A N 1
ATOM 867 C CA . PRO A 1 110 ? 5.437 -6.908 4.032 1.00 91.12 110 PRO A CA 1
ATOM 868 C C . PRO A 1 110 ? 5.674 -5.471 3.524 1.00 91.12 110 PRO A C 1
ATOM 870 O O . PRO A 1 110 ? 6.624 -4.814 3.948 1.00 91.12 110 PRO A O 1
ATOM 873 N N . PRO A 1 111 ? 4.828 -4.945 2.619 1.00 92.38 111 PRO A N 1
ATOM 874 C CA . PRO A 1 111 ? 4.990 -3.596 2.073 1.00 92.38 111 PRO A CA 1
ATOM 875 C C . PRO A 1 111 ? 5.074 -2.545 3.197 1.00 92.38 111 PRO A C 1
ATOM 877 O O . PRO A 1 111 ? 4.060 -2.323 3.863 1.00 92.38 111 PRO A O 1
ATOM 880 N N . PRO A 1 112 ? 6.222 -1.867 3.408 1.00 92.44 112 PRO A N 1
ATOM 881 C CA . PRO A 1 112 ? 6.452 -1.101 4.638 1.00 92.44 112 PRO A CA 1
ATOM 882 C C . PRO A 1 112 ? 5.481 0.060 4.858 1.00 92.44 112 PRO A C 1
ATOM 884 O O . PRO A 1 112 ? 5.167 0.399 5.992 1.00 92.44 112 PRO A O 1
ATOM 887 N N . TYR A 1 113 ? 4.971 0.672 3.788 1.00 94.56 113 TYR A N 1
ATOM 888 C CA . TYR A 1 113 ? 3.973 1.729 3.936 1.00 94.56 113 TYR A CA 1
ATOM 889 C C . TYR A 1 113 ? 2.632 1.178 4.447 1.00 94.56 113 TYR A C 1
ATOM 891 O O . TYR A 1 113 ? 2.070 1.685 5.418 1.00 94.56 113 TYR A O 1
ATOM 899 N N . HIS A 1 114 ? 2.128 0.102 3.835 1.00 96.06 114 HIS A N 1
ATOM 900 C CA . HIS A 1 114 ? 0.861 -0.525 4.236 1.00 96.06 114 HIS A CA 1
ATOM 901 C C . HIS A 1 114 ? 0.962 -1.255 5.576 1.00 96.06 114 HIS A C 1
ATOM 903 O O . HIS A 1 114 ? -0.018 -1.296 6.320 1.00 96.06 114 HIS A O 1
ATOM 909 N N . PHE A 1 115 ? 2.147 -1.782 5.889 1.00 95.56 115 PHE A N 1
ATOM 910 C CA . PHE A 1 115 ? 2.477 -2.511 7.111 1.00 95.56 115 PHE A CA 1
ATOM 911 C C . PHE A 1 115 ? 3.773 -1.958 7.726 1.00 95.56 115 PHE A C 1
ATOM 913 O O . PHE A 1 115 ? 4.834 -2.561 7.567 1.00 95.56 115 PHE A O 1
ATOM 920 N N . PRO A 1 116 ? 3.703 -0.813 8.435 1.00 94.12 116 PRO A N 1
ATOM 921 C CA . PRO A 1 116 ? 4.873 -0.222 9.091 1.00 94.12 116 PRO A CA 1
ATOM 922 C C . PRO A 1 116 ? 5.468 -1.115 10.184 1.00 94.12 116 PRO A C 1
ATOM 924 O O . PRO A 1 116 ? 6.659 -1.031 10.472 1.00 94.12 116 PRO A O 1
ATOM 927 N N . ASP A 1 117 ? 4.630 -1.958 10.791 1.00 91.94 117 ASP A N 1
ATOM 928 C CA . ASP A 1 117 ? 5.039 -3.039 11.681 1.00 91.94 117 ASP A CA 1
ATOM 929 C C . ASP A 1 117 ? 4.854 -4.373 10.932 1.00 91.94 117 ASP A C 1
ATOM 931 O O . ASP A 1 117 ? 3.742 -4.631 10.451 1.00 91.94 117 ASP A O 1
ATOM 935 N N . PRO A 1 118 ? 5.899 -5.215 10.800 1.00 86.69 118 PRO A N 1
ATOM 936 C CA . PRO A 1 118 ? 5.766 -6.540 10.196 1.00 86.69 118 PRO A CA 1
ATOM 937 C C . PRO A 1 118 ? 4.856 -7.474 11.008 1.00 86.69 118 PRO A C 1
ATOM 939 O O . PRO A 1 118 ? 4.344 -8.446 10.456 1.00 86.69 118 PRO A O 1
ATOM 942 N N . GLU A 1 119 ? 4.609 -7.161 12.283 1.00 91.25 119 GLU A N 1
ATOM 943 C CA . GLU A 1 119 ? 3.656 -7.850 13.150 1.00 91.25 119 GLU A CA 1
ATOM 944 C C . GLU A 1 119 ? 2.547 -6.872 13.578 1.00 91.25 119 GLU A C 1
ATOM 946 O O . GLU A 1 119 ? 2.654 -6.241 14.632 1.00 91.25 119 GLU A O 1
ATOM 951 N N . PRO A 1 120 ? 1.475 -6.705 12.777 1.00 93.19 120 PRO A N 1
ATOM 952 C CA . PRO A 1 120 ? 0.375 -5.793 13.084 1.00 93.19 120 PRO A CA 1
ATOM 953 C C . PRO A 1 120 ? -0.153 -5.930 14.516 1.00 93.19 120 PRO A C 1
ATOM 955 O O . PRO A 1 120 ? -0.597 -6.996 14.939 1.00 93.19 120 PRO A O 1
ATOM 958 N N . LYS A 1 121 ? -0.118 -4.821 15.266 1.00 92.69 121 LYS A N 1
ATOM 959 C CA . LYS A 1 121 ? -0.472 -4.780 16.698 1.00 92.69 121 LYS A CA 1
ATOM 960 C C . LYS A 1 121 ? -1.849 -4.187 16.989 1.00 92.69 121 LYS A C 1
ATOM 962 O O . LYS A 1 121 ? -2.201 -4.042 18.160 1.00 92.69 121 LYS A O 1
ATOM 967 N N . GLY A 1 122 ? -2.622 -3.864 15.954 1.00 95.25 122 GLY A N 1
ATOM 968 C CA . GLY A 1 122 ? -3.881 -3.137 16.081 1.00 95.25 122 GLY A CA 1
ATOM 969 C C . GLY A 1 122 ? -3.698 -1.688 16.545 1.00 95.25 122 GLY A C 1
ATOM 970 O O . GLY A 1 122 ? -2.587 -1.185 16.724 1.00 95.25 122 GLY A O 1
ATOM 971 N N . TYR A 1 123 ? -4.822 -1.009 16.756 1.00 96.44 123 TYR A N 1
ATOM 972 C CA . TYR A 1 123 ? -4.865 0.407 17.099 1.00 96.44 123 TYR A CA 1
ATOM 973 C C . TYR A 1 123 ? -5.308 0.618 18.542 1.00 96.44 123 TYR A C 1
ATOM 975 O O . TYR A 1 123 ? -6.431 0.281 18.917 1.00 96.44 123 TYR A O 1
ATOM 983 N N . GLN A 1 124 ? -4.435 1.198 19.363 1.00 95.25 124 GLN A N 1
ATOM 984 C CA . GLN A 1 124 ? -4.770 1.525 20.744 1.00 95.25 124 GLN A CA 1
ATOM 985 C C . GLN A 1 124 ? -5.612 2.803 20.822 1.00 95.25 124 GLN A C 1
ATOM 987 O O . GLN A 1 124 ? -5.221 3.859 20.334 1.00 95.25 124 GLN A O 1
ATOM 992 N N . VAL A 1 125 ? -6.746 2.698 21.505 1.00 92.19 125 VAL A N 1
ATOM 993 C CA . VAL A 1 125 ? -7.721 3.761 21.730 1.00 92.19 125 VAL A CA 1
ATOM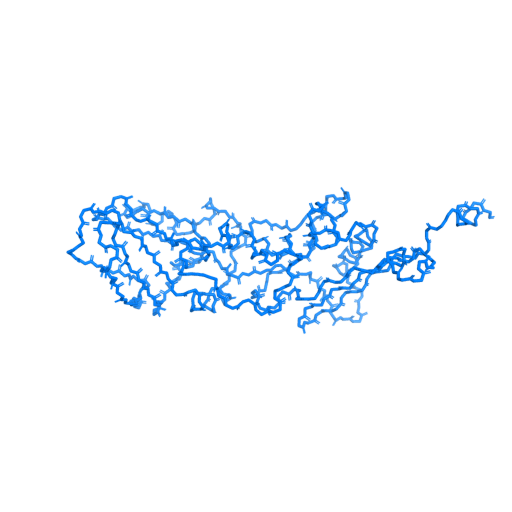 994 C C . VAL A 1 125 ? -7.615 4.245 23.177 1.00 92.19 125 VAL A C 1
ATOM 996 O O . VAL A 1 125 ? -7.835 3.472 24.116 1.00 92.19 125 VAL A O 1
ATOM 999 N N . HIS A 1 126 ? -7.277 5.525 23.359 1.00 88.25 126 HIS A N 1
ATOM 1000 C CA . HIS A 1 126 ? -7.283 6.219 24.650 1.00 88.25 126 HIS A CA 1
ATOM 1001 C C . HIS A 1 126 ? -7.204 7.756 24.467 1.00 88.25 126 HIS A C 1
ATOM 1003 O O . HIS A 1 126 ? -6.368 8.207 23.682 1.00 88.25 126 HIS A O 1
ATOM 1009 N N . PRO A 1 127 ? -7.996 8.575 25.200 1.00 90.00 127 PRO A N 1
ATOM 1010 C CA . PRO A 1 127 ? -8.961 8.192 26.236 1.00 90.00 127 PRO A CA 1
ATOM 1011 C C . PRO A 1 127 ? -10.231 7.519 25.695 1.00 90.00 127 PRO A C 1
ATOM 1013 O O . PRO A 1 127 ? -10.553 7.605 24.509 1.00 90.00 127 PRO A O 1
ATOM 1016 N N . LEU A 1 128 ? -10.923 6.801 26.580 1.00 86.75 128 LEU A N 1
ATOM 1017 C CA . LEU A 1 128 ? -12.237 6.207 26.318 1.00 86.75 128 LEU A CA 1
ATOM 1018 C C . LEU A 1 128 ? -13.352 7.247 26.551 1.00 86.75 128 LEU A C 1
ATOM 1020 O O . LEU A 1 128 ? -13.082 8.327 27.068 1.00 86.75 128 LEU A O 1
ATOM 1024 N N . ASN A 1 129 ? -14.598 6.923 26.187 1.00 88.69 129 ASN A N 1
ATOM 1025 C CA . ASN A 1 129 ? -15.757 7.836 26.227 1.00 88.69 129 ASN A CA 1
ATOM 1026 C C . ASN A 1 129 ? -15.684 9.019 25.239 1.00 88.69 129 ASN A C 1
ATOM 1028 O O . ASN A 1 129 ? -16.172 10.114 25.502 1.00 88.69 129 ASN A O 1
ATOM 1032 N N . GLN A 1 130 ? -15.074 8.792 24.078 1.00 91.12 130 GLN A N 1
ATOM 1033 C CA . GLN A 1 130 ? -15.110 9.718 22.952 1.00 91.12 130 GLN A CA 1
ATOM 1034 C C . GLN A 1 130 ? -15.134 8.944 21.638 1.00 91.12 130 GLN A C 1
ATOM 1036 O O . GLN A 1 130 ? -14.794 7.758 21.590 1.00 91.12 130 GLN A O 1
ATOM 1041 N N . ARG A 1 131 ? -15.530 9.620 20.562 1.00 94.94 131 ARG A N 1
ATOM 1042 C CA . ARG A 1 131 ? -15.580 9.025 19.231 1.00 94.94 131 ARG A CA 1
ATOM 1043 C C . ARG A 1 131 ? -14.257 9.223 18.504 1.00 94.94 131 ARG A C 1
ATOM 1045 O O . ARG A 1 131 ? -13.701 10.319 18.497 1.00 94.94 131 ARG A O 1
ATOM 1052 N N . TYR A 1 132 ? -13.799 8.151 17.868 1.00 96.56 132 TYR A N 1
ATOM 1053 C CA . TYR A 1 132 ? -12.635 8.149 16.993 1.00 96.56 132 TYR A CA 1
ATOM 1054 C C . TYR A 1 132 ? -13.082 7.972 15.549 1.00 96.56 132 TYR A C 1
ATOM 1056 O O . TYR A 1 132 ? -13.966 7.161 15.259 1.00 96.56 132 TYR A O 1
ATOM 1064 N N . VAL A 1 133 ? -12.446 8.705 14.645 1.00 97.62 133 VAL A N 1
ATOM 1065 C CA . VAL A 1 133 ? -12.607 8.555 13.204 1.00 97.62 133 VAL A CA 1
ATOM 1066 C C . VAL A 1 133 ? -11.282 8.076 12.636 1.00 97.62 133 VAL A C 1
ATOM 1068 O O . VAL A 1 133 ? -10.318 8.833 12.555 1.00 97.62 133 VAL A O 1
ATOM 1071 N N . LEU A 1 134 ? -11.251 6.800 12.253 1.00 97.69 134 LEU A N 1
ATOM 1072 C CA . LEU A 1 134 ? -10.123 6.205 11.547 1.00 97.69 134 LEU A CA 1
ATOM 1073 C C . LEU A 1 134 ? -10.359 6.341 10.039 1.00 97.69 134 LEU A C 1
ATOM 1075 O O . LEU A 1 134 ? -11.279 5.716 9.492 1.00 97.69 134 LEU A O 1
ATOM 1079 N N . GLU A 1 135 ? -9.555 7.172 9.385 1.00 97.69 135 GLU A N 1
ATOM 1080 C CA . GLU A 1 135 ? -9.452 7.231 7.926 1.00 97.69 135 GLU A CA 1
ATOM 1081 C C . GLU A 1 135 ? -8.404 6.218 7.472 1.00 97.69 135 GLU A C 1
ATOM 1083 O O . GLU A 1 135 ? -7.234 6.318 7.835 1.00 97.69 135 GLU A O 1
ATOM 1088 N N . VAL A 1 136 ? -8.841 5.214 6.716 1.00 97.62 136 VAL A N 1
ATOM 1089 C CA . VAL A 1 136 ? -8.020 4.064 6.343 1.00 97.62 136 VAL A CA 1
ATOM 1090 C C . VAL A 1 136 ? -7.513 4.231 4.915 1.00 97.62 136 VAL A C 1
ATOM 1092 O O . VAL A 1 136 ? -8.304 4.370 3.981 1.00 97.62 136 VAL A O 1
ATOM 1095 N N . CYS A 1 137 ? -6.194 4.167 4.752 1.00 96.94 137 CYS A N 1
ATOM 1096 C CA . CYS A 1 137 ? -5.521 4.158 3.459 1.00 96.94 137 CYS A CA 1
ATOM 1097 C C . CYS A 1 137 ? -5.940 2.927 2.625 1.00 96.94 137 CYS A C 1
ATOM 1099 O O . CYS A 1 137 ? -5.859 1.801 3.132 1.00 96.94 137 CYS A O 1
ATOM 1101 N N . PRO A 1 138 ? -6.342 3.104 1.354 1.00 97.56 138 PRO A N 1
ATOM 1102 C CA . PRO A 1 138 ? -6.566 2.016 0.411 1.00 97.56 138 PRO A CA 1
ATOM 1103 C C . PRO A 1 138 ? -5.346 1.114 0.236 1.00 97.56 138 PRO A C 1
ATOM 1105 O O . PRO A 1 138 ? -4.204 1.571 0.181 1.00 97.56 138 PRO A O 1
ATOM 1108 N N . PHE A 1 139 ? -5.596 -0.185 0.075 1.00 97.81 139 PHE A N 1
ATOM 1109 C CA . PHE A 1 139 ? -4.545 -1.172 -0.138 1.00 97.81 139 PHE A CA 1
ATOM 1110 C C . PHE A 1 139 ? -4.236 -1.291 -1.629 1.00 97.81 139 PHE A C 1
ATOM 1112 O O . PHE A 1 139 ? -4.823 -2.095 -2.355 1.00 97.81 139 PHE A O 1
ATOM 1119 N N . ARG A 1 140 ? -3.354 -0.417 -2.112 1.00 97.56 140 ARG A N 1
ATOM 1120 C CA . ARG A 1 140 ? -3.089 -0.226 -3.544 1.00 97.56 140 ARG A CA 1
ATOM 1121 C C . ARG A 1 140 ? -1.603 -0.168 -3.846 1.00 97.56 140 ARG A C 1
ATOM 1123 O O . ARG A 1 140 ? -0.780 -0.063 -2.938 1.00 97.56 140 ARG A O 1
ATOM 1130 N N . ALA A 1 141 ? -1.270 -0.270 -5.122 1.00 97.12 141 ALA A N 1
ATOM 1131 C CA . ALA A 1 141 ? 0.094 -0.175 -5.619 1.00 97.12 141 ALA A CA 1
ATOM 1132 C C . ALA A 1 141 ? 0.121 0.623 -6.922 1.00 97.12 141 ALA A C 1
ATOM 1134 O O . ALA A 1 141 ? -0.881 0.702 -7.631 1.00 97.12 141 ALA A O 1
ATOM 1135 N N . TRP A 1 142 ? 1.280 1.178 -7.245 1.00 97.69 142 TRP A N 1
ATOM 1136 C CA . TRP A 1 142 ? 1.551 1.809 -8.524 1.00 97.69 142 TRP A CA 1
ATOM 1137 C C . TRP A 1 142 ? 1.887 0.763 -9.584 1.00 97.69 142 TRP A C 1
ATOM 1139 O O . TRP A 1 142 ? 2.565 -0.234 -9.323 1.00 97.69 142 TRP A O 1
ATOM 1149 N N . VAL A 1 143 ? 1.473 1.039 -10.814 1.00 97.81 143 VAL A N 1
ATOM 1150 C CA . VAL A 1 143 ? 1.954 0.373 -12.025 1.00 97.81 143 VAL A CA 1
ATOM 1151 C C . VAL A 1 143 ? 2.288 1.426 -13.075 1.00 97.81 143 VAL A C 1
ATOM 1153 O O . VAL A 1 143 ? 1.743 2.531 -13.068 1.00 97.81 143 VAL A O 1
ATOM 1156 N N . LEU A 1 144 ? 3.225 1.103 -13.965 1.00 98.06 144 LEU A N 1
ATOM 1157 C CA . LEU A 1 144 ? 3.578 2.002 -15.064 1.00 98.06 144 LEU A CA 1
ATOM 1158 C C . LEU A 1 144 ? 2.392 2.113 -16.022 1.00 98.06 144 LEU A C 1
ATOM 1160 O O . LEU A 1 144 ? 1.797 1.100 -16.388 1.00 98.06 144 LEU A O 1
ATOM 1164 N N . LEU A 1 145 ? 2.080 3.328 -16.467 1.00 97.62 145 LEU A N 1
ATOM 1165 C CA . LEU A 1 145 ? 1.147 3.508 -17.569 1.00 97.62 145 LEU A CA 1
ATOM 1166 C C . LEU A 1 145 ? 1.832 3.084 -18.872 1.00 97.62 145 LEU A C 1
ATOM 1168 O O . LEU A 1 145 ? 2.833 3.677 -19.278 1.00 97.62 145 LEU A O 1
ATOM 1172 N N . LEU A 1 146 ? 1.294 2.048 -19.511 1.00 96.19 146 LEU A N 1
ATOM 1173 C CA . LEU A 1 146 ? 1.740 1.549 -20.806 1.00 96.19 146 LEU A CA 1
ATOM 1174 C C . LEU A 1 146 ? 0.524 1.440 -21.730 1.00 96.19 146 LEU A C 1
ATOM 1176 O O . LEU A 1 146 ? -0.431 0.721 -21.450 1.00 96.19 146 LEU A O 1
ATOM 1180 N N . HIS A 1 147 ? 0.542 2.184 -22.832 1.00 96.31 147 HIS A N 1
ATOM 1181 C CA . HIS A 1 147 ? -0.489 2.128 -23.861 1.00 96.31 147 HIS A CA 1
ATOM 1182 C C . HIS A 1 147 ? -0.230 0.943 -24.796 1.00 96.31 147 HIS A C 1
ATOM 1184 O O . HIS A 1 147 ? 0.783 0.909 -25.498 1.00 96.31 147 HIS A O 1
ATOM 1190 N N . HIS A 1 148 ? -1.166 -0.005 -24.839 1.00 93.19 148 HIS A N 1
ATOM 1191 C CA . HIS A 1 148 ? -1.144 -1.160 -25.742 1.00 93.19 148 HIS A CA 1
ATOM 1192 C C . HIS A 1 148 ? -1.791 -0.801 -27.083 1.00 93.19 148 HIS A C 1
ATOM 1194 O O . HIS A 1 148 ? -2.941 -1.144 -27.350 1.00 93.19 148 HIS A O 1
ATOM 1200 N N . GLN A 1 149 ? -1.059 -0.054 -27.906 1.00 94.69 149 GLN A N 1
ATOM 1201 C CA . GLN A 1 149 ? -1.539 0.502 -29.175 1.00 94.69 149 GLN A CA 1
ATOM 1202 C C . GLN A 1 149 ? -0.461 0.428 -30.265 1.00 94.69 149 GLN A C 1
ATOM 1204 O O . GLN A 1 149 ? 0.707 0.166 -29.973 1.00 94.69 149 GLN A O 1
ATOM 1209 N N . LYS A 1 150 ? -0.850 0.648 -31.527 1.00 95.12 150 LYS A N 1
ATOM 1210 C CA . LYS A 1 150 ? 0.087 0.627 -32.664 1.00 95.12 150 LYS A CA 1
ATOM 1211 C C . LYS A 1 150 ? 0.814 1.957 -32.827 1.00 95.12 150 LYS A C 1
ATOM 1213 O O . LYS A 1 150 ? 1.955 1.990 -33.277 1.00 95.12 150 LYS A O 1
ATOM 1218 N N . GLU A 1 151 ? 0.136 3.047 -32.496 1.00 97.19 151 GLU A N 1
ATOM 1219 C CA . GLU A 1 151 ? 0.634 4.402 -32.638 1.00 97.19 151 GLU A CA 1
ATOM 1220 C C . GLU A 1 151 ? 1.653 4.724 -31.546 1.00 97.19 151 GLU A C 1
ATOM 1222 O O . GLU A 1 151 ? 1.569 4.243 -30.412 1.00 97.19 151 GLU A O 1
ATOM 1227 N N . TYR A 1 152 ? 2.599 5.602 -31.871 1.00 96.12 152 TYR A N 1
ATOM 1228 C CA . TYR A 1 152 ? 3.581 6.073 -30.907 1.00 96.12 152 TYR A CA 1
ATOM 1229 C C . TYR A 1 152 ? 2.910 6.641 -29.646 1.00 96.12 152 TYR A C 1
ATOM 1231 O O . TYR A 1 152 ? 1.949 7.407 -29.716 1.00 96.12 152 TYR A O 1
ATOM 1239 N N . SER A 1 153 ? 3.454 6.280 -28.485 1.00 98.12 153 SER A N 1
ATOM 1240 C CA . SER A 1 153 ? 3.027 6.780 -27.182 1.00 98.12 153 SER A CA 1
ATOM 1241 C C . SER A 1 153 ? 4.212 7.448 -26.500 1.00 98.12 153 SER A C 1
ATOM 1243 O O . SER A 1 153 ? 5.179 6.781 -26.128 1.00 98.12 153 SER A O 1
ATOM 1245 N N . ILE A 1 154 ? 4.114 8.764 -26.293 1.00 98.12 154 ILE A N 1
ATOM 1246 C CA . ILE A 1 154 ? 5.125 9.522 -25.544 1.00 98.12 154 ILE A CA 1
ATOM 1247 C C . ILE A 1 154 ? 5.253 9.006 -24.104 1.00 98.12 154 ILE A C 1
ATOM 1249 O O . ILE A 1 154 ? 6.350 8.965 -23.556 1.00 98.12 154 ILE A O 1
ATOM 1253 N N . VAL A 1 155 ? 4.146 8.532 -23.523 1.00 98.25 155 VAL A N 1
ATOM 1254 C CA . VAL A 1 155 ? 4.113 7.916 -22.192 1.00 98.25 155 VAL A CA 1
ATOM 1255 C C . VAL A 1 155 ? 4.924 6.621 -22.175 1.00 98.25 155 VAL A C 1
ATOM 1257 O O . VAL A 1 155 ? 5.747 6.428 -21.282 1.00 98.25 155 VAL A O 1
ATOM 1260 N N . ASN A 1 156 ? 4.755 5.761 -23.187 1.00 97.56 156 ASN A N 1
ATOM 1261 C CA . ASN A 1 156 ? 5.530 4.522 -23.287 1.00 97.56 156 ASN A CA 1
ATOM 1262 C C . ASN A 1 156 ? 7.009 4.839 -23.471 1.00 97.56 156 ASN A C 1
ATOM 1264 O O . ASN A 1 156 ? 7.831 4.268 -22.766 1.00 97.56 156 ASN A O 1
ATOM 1268 N N . ALA A 1 157 ? 7.339 5.764 -24.377 1.00 97.88 157 ALA A N 1
ATOM 1269 C CA . ALA A 1 157 ? 8.719 6.156 -24.630 1.00 97.88 157 ALA A CA 1
ATOM 1270 C C . ALA A 1 157 ? 9.396 6.696 -23.362 1.00 97.88 157 ALA A C 1
ATOM 1272 O O . ALA A 1 157 ? 10.513 6.295 -23.047 1.00 97.88 157 ALA A O 1
ATOM 1273 N N . TYR A 1 158 ? 8.706 7.547 -22.600 1.00 98.38 158 TYR A N 1
ATOM 1274 C CA . TYR A 1 158 ? 9.214 8.081 -21.339 1.00 98.38 158 TYR A CA 1
ATOM 1275 C C . TYR A 1 158 ? 9.434 6.984 -20.289 1.00 98.38 158 TYR A C 1
ATOM 1277 O O . TYR A 1 158 ? 10.539 6.841 -19.766 1.00 98.38 158 TYR A O 1
ATOM 1285 N N . ASN A 1 159 ? 8.419 6.157 -20.023 1.00 98.12 159 ASN A N 1
ATOM 1286 C CA . ASN A 1 159 ? 8.526 5.081 -19.038 1.00 98.12 159 ASN A CA 1
ATOM 1287 C C . ASN A 1 159 ? 9.584 4.039 -19.435 1.00 98.12 159 ASN A C 1
ATOM 1289 O O . ASN A 1 159 ? 10.363 3.606 -18.591 1.00 98.12 159 ASN A O 1
ATOM 1293 N N . GLN A 1 160 ? 9.666 3.663 -20.713 1.00 96.06 160 GLN A N 1
ATOM 1294 C CA . GLN A 1 160 ? 10.681 2.731 -21.214 1.00 96.06 160 GLN A CA 1
ATOM 1295 C C . GLN A 1 160 ? 12.089 3.332 -21.177 1.00 96.06 160 GLN A C 1
ATOM 1297 O O . GLN A 1 160 ? 13.038 2.610 -20.879 1.00 96.06 160 GLN A O 1
ATOM 1302 N N . CYS A 1 161 ? 12.236 4.643 -21.392 1.00 96.62 161 CYS A N 1
ATOM 1303 C CA . CYS A 1 161 ? 13.508 5.334 -21.188 1.00 96.62 161 CYS A CA 1
ATOM 1304 C C . CYS A 1 161 ? 13.984 5.180 -19.734 1.00 96.62 161 CYS A C 1
ATOM 1306 O O . CYS A 1 161 ? 15.112 4.746 -19.499 1.00 96.62 161 CYS A O 1
ATOM 1308 N N . LEU A 1 162 ? 13.105 5.399 -18.751 1.00 97.75 162 LEU A N 1
ATOM 1309 C CA . LEU A 1 162 ? 13.434 5.149 -17.342 1.00 97.75 162 LEU A CA 1
ATOM 1310 C C . LEU A 1 162 ? 13.794 3.677 -17.077 1.00 97.75 162 LEU A C 1
ATOM 1312 O O . LEU A 1 162 ? 14.742 3.401 -16.347 1.00 97.75 162 LEU A O 1
ATOM 1316 N N . MET A 1 163 ? 13.104 2.717 -17.701 1.00 97.12 163 MET A N 1
ATOM 1317 C CA . MET A 1 163 ? 13.449 1.292 -17.573 1.00 97.12 163 MET A CA 1
ATOM 1318 C C . MET A 1 163 ? 14.801 0.944 -18.207 1.00 97.12 163 MET A C 1
ATOM 1320 O O . MET A 1 163 ? 15.469 0.017 -17.743 1.00 97.12 163 MET A O 1
ATOM 1324 N N . SER A 1 164 ? 15.223 1.677 -19.240 1.00 94.50 164 SER A N 1
ATOM 1325 C CA . SER A 1 164 ? 16.557 1.527 -19.828 1.00 94.50 164 SER A CA 1
ATOM 1326 C C . SER A 1 164 ? 17.649 2.014 -18.871 1.00 94.50 164 SER A C 1
ATOM 1328 O O . SER A 1 164 ? 18.633 1.310 -18.680 1.00 94.50 164 SER A O 1
ATOM 1330 N N . VAL A 1 165 ? 17.430 3.134 -18.170 1.00 95.25 165 VAL A N 1
ATOM 1331 C CA . VAL A 1 165 ? 18.320 3.611 -17.094 1.00 95.25 165 VAL A CA 1
ATOM 1332 C C . VAL A 1 165 ? 18.375 2.591 -15.957 1.00 95.25 165 VAL A C 1
ATOM 1334 O O . VAL A 1 165 ? 19.454 2.191 -15.525 1.00 95.25 165 VAL A O 1
ATOM 1337 N N . LEU A 1 166 ? 17.215 2.089 -15.525 1.00 95.88 166 LEU A N 1
ATOM 1338 C CA . LEU A 1 166 ? 17.124 1.105 -14.446 1.00 95.88 166 LEU A CA 1
ATOM 1339 C C . LEU A 1 166 ? 17.859 -0.210 -14.767 1.00 95.88 166 LEU A C 1
ATOM 1341 O O . LEU A 1 166 ? 18.290 -0.900 -13.849 1.00 95.88 166 LEU A O 1
ATOM 1345 N N . ALA A 1 167 ? 18.059 -0.557 -16.045 1.00 93.81 167 ALA A N 1
ATOM 1346 C CA . ALA A 1 167 ? 18.807 -1.758 -16.439 1.00 93.81 167 ALA A CA 1
ATOM 1347 C C . ALA A 1 167 ? 20.299 -1.694 -16.074 1.00 93.81 167 ALA A C 1
ATOM 1349 O O . ALA A 1 167 ? 20.971 -2.726 -16.029 1.00 93.81 167 ALA A O 1
ATOM 1350 N N . TYR A 1 168 ? 20.818 -0.496 -15.793 1.00 91.50 168 TYR A N 1
ATOM 1351 C CA . TYR A 1 168 ? 22.179 -0.294 -15.302 1.00 91.50 168 TYR A CA 1
ATOM 1352 C C . TYR A 1 168 ? 22.291 -0.375 -13.776 1.00 91.50 168 TYR A C 1
ATOM 1354 O O . TYR A 1 168 ? 23.415 -0.448 -13.276 1.00 91.50 168 TYR A O 1
ATOM 1362 N N . ALA A 1 169 ? 21.166 -0.410 -13.058 1.00 93.19 169 ALA A N 1
ATOM 1363 C CA . ALA A 1 169 ? 21.127 -0.411 -11.603 1.00 93.19 169 ALA A CA 1
ATOM 1364 C C . ALA A 1 169 ? 21.520 -1.766 -10.984 1.00 93.19 169 ALA A C 1
ATOM 1366 O O . ALA A 1 169 ? 21.696 -2.780 -11.667 1.00 93.19 169 ALA A O 1
ATOM 1367 N N . ASP A 1 170 ? 21.639 -1.777 -9.655 1.00 91.44 170 ASP A N 1
ATOM 1368 C CA . ASP A 1 170 ? 21.803 -3.009 -8.884 1.00 91.44 170 ASP A CA 1
ATOM 1369 C C . ASP A 1 170 ? 20.498 -3.842 -8.851 1.00 91.44 170 ASP A C 1
ATOM 1371 O O . ASP A 1 170 ? 19.413 -3.375 -9.217 1.00 91.44 170 ASP A O 1
ATOM 1375 N N . GLY A 1 171 ? 20.601 -5.090 -8.398 1.00 90.88 171 GLY A N 1
ATOM 1376 C CA . GLY A 1 171 ? 19.483 -6.006 -8.189 1.00 90.88 171 GLY A CA 1
ATOM 1377 C C . GLY A 1 171 ? 19.096 -6.215 -6.720 1.00 90.88 171 GLY A C 1
ATOM 1378 O O . GLY A 1 171 ? 18.175 -6.988 -6.469 1.00 90.88 171 GLY A O 1
ATOM 1379 N N . ASP A 1 172 ? 19.782 -5.600 -5.756 1.00 91.44 172 ASP A N 1
ATOM 1380 C CA . ASP A 1 172 ? 19.516 -5.728 -4.318 1.00 91.44 172 ASP A CA 1
ATOM 1381 C C . ASP A 1 172 ? 18.370 -4.812 -3.862 1.00 91.44 172 ASP A C 1
ATOM 1383 O O . ASP A 1 172 ? 18.391 -3.609 -4.106 1.00 91.44 172 ASP A O 1
ATOM 1387 N N . VAL A 1 173 ? 17.369 -5.360 -3.168 1.00 91.38 173 VAL A N 1
ATOM 1388 C CA . VAL A 1 173 ? 16.189 -4.617 -2.692 1.00 91.38 173 VAL A CA 1
ATOM 1389 C C . VAL A 1 173 ? 16.522 -3.512 -1.683 1.00 91.38 173 VAL A C 1
ATOM 1391 O O . VAL A 1 173 ? 15.732 -2.580 -1.538 1.00 91.38 173 VAL A O 1
ATOM 1394 N N . ASP A 1 174 ? 17.655 -3.613 -0.985 1.00 91.25 174 ASP A N 1
ATOM 1395 C CA . ASP A 1 174 ? 18.066 -2.642 0.033 1.00 91.25 174 ASP A CA 1
ATOM 1396 C C . ASP A 1 174 ? 18.819 -1.438 -0.557 1.00 91.25 174 ASP A C 1
ATOM 1398 O O . ASP A 1 174 ? 19.035 -0.443 0.136 1.00 91.25 174 ASP A O 1
ATOM 1402 N N . ILE A 1 175 ? 19.213 -1.504 -1.832 1.00 94.31 175 ILE A N 1
ATOM 1403 C CA . ILE A 1 175 ? 19.894 -0.406 -2.521 1.00 94.31 175 ILE A CA 1
ATOM 1404 C C . ILE A 1 175 ? 18.846 0.514 -3.148 1.00 94.31 175 ILE A C 1
ATOM 1406 O O . ILE A 1 175 ? 18.152 0.135 -4.091 1.00 94.31 175 ILE A O 1
ATOM 1410 N N . GLU A 1 176 ? 18.740 1.745 -2.643 1.00 95.31 176 GLU A N 1
ATOM 1411 C CA . GLU A 1 176 ? 17.825 2.744 -3.197 1.00 95.31 176 GLU A CA 1
ATOM 1412 C C . GLU A 1 176 ? 18.105 2.962 -4.695 1.00 95.31 176 GLU A C 1
ATOM 1414 O O . GLU A 1 176 ? 19.242 3.165 -5.114 1.00 95.31 176 GLU A O 1
ATOM 1419 N N . GLY A 1 177 ? 17.056 2.907 -5.516 1.00 95.44 177 GLY A N 1
ATOM 1420 C CA . GLY A 1 177 ? 17.167 3.031 -6.973 1.00 95.44 177 GLY A CA 1
ATOM 1421 C C . GLY A 1 177 ? 17.525 1.745 -7.720 1.00 95.44 177 GLY A C 1
ATOM 1422 O O . GLY A 1 177 ? 17.523 1.757 -8.948 1.00 95.44 177 GLY A O 1
ATOM 1423 N N . SER A 1 178 ? 17.774 0.631 -7.030 1.00 95.88 178 SER A N 1
ATOM 1424 C CA . SER A 1 178 ? 17.936 -0.679 -7.672 1.00 95.88 178 SER A CA 1
ATOM 1425 C C . SER A 1 178 ? 16.639 -1.164 -8.332 1.00 95.88 178 SER A C 1
ATOM 1427 O O . SER A 1 178 ? 15.543 -0.684 -8.020 1.00 95.88 178 SER A O 1
ATOM 1429 N N . VAL A 1 179 ? 16.737 -2.180 -9.194 1.00 95.75 179 VAL A N 1
ATOM 1430 C CA . VAL A 1 179 ? 15.566 -2.813 -9.826 1.00 95.75 179 VAL A CA 1
ATOM 1431 C C . VAL A 1 179 ? 14.588 -3.331 -8.769 1.00 95.75 179 VAL A C 1
ATOM 1433 O O . VAL A 1 179 ? 13.401 -2.999 -8.792 1.00 95.75 179 VAL A O 1
ATOM 1436 N N . LYS A 1 180 ? 15.070 -4.135 -7.810 1.00 94.38 180 LYS A N 1
ATOM 1437 C CA . LYS A 1 180 ? 14.198 -4.716 -6.780 1.00 94.38 180 LYS A CA 1
ATOM 1438 C C . LYS A 1 180 ? 13.675 -3.657 -5.821 1.00 94.38 180 LYS A C 1
ATOM 1440 O O . LYS A 1 180 ? 12.514 -3.739 -5.437 1.00 94.38 180 LYS A O 1
ATOM 1445 N N . HIS A 1 181 ? 14.471 -2.649 -5.471 1.00 95.06 181 HIS A N 1
ATOM 1446 C CA . HIS A 1 181 ? 14.002 -1.539 -4.648 1.00 95.06 181 HIS A CA 1
ATOM 1447 C C . HIS A 1 181 ? 12.886 -0.760 -5.354 1.00 95.06 181 HIS A C 1
ATOM 1449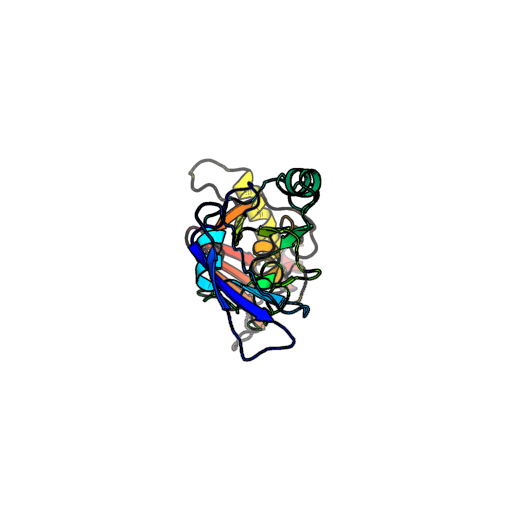 O O . HIS A 1 181 ? 11.845 -0.479 -4.763 1.00 95.06 181 HIS A O 1
ATOM 1455 N N . PHE A 1 182 ? 13.059 -0.439 -6.637 1.00 96.88 182 PHE A N 1
ATOM 1456 C CA . PHE A 1 182 ? 12.047 0.267 -7.415 1.00 96.88 182 PHE A CA 1
ATOM 1457 C C . PHE A 1 182 ? 10.703 -0.470 -7.396 1.00 96.88 182 PHE A C 1
ATOM 1459 O O . PHE A 1 182 ? 9.707 0.093 -6.946 1.00 96.88 182 PHE A O 1
ATOM 1466 N N . PHE A 1 183 ? 10.669 -1.747 -7.778 1.00 95.44 183 PHE A N 1
ATOM 1467 C CA . PHE A 1 183 ? 9.404 -2.478 -7.892 1.00 95.44 183 PHE A CA 1
ATOM 1468 C C . PHE A 1 183 ? 8.850 -3.027 -6.568 1.00 95.44 183 PHE A C 1
ATOM 1470 O O . PHE A 1 183 ? 7.634 -3.034 -6.391 1.00 95.44 183 PHE A O 1
ATOM 1477 N N . ASN A 1 184 ? 9.696 -3.445 -5.620 1.00 93.50 184 ASN A N 1
ATOM 1478 C CA . ASN A 1 184 ? 9.240 -4.047 -4.356 1.00 93.50 184 ASN A CA 1
ATOM 1479 C C . ASN A 1 184 ? 9.160 -3.055 -3.185 1.00 93.50 184 ASN A C 1
ATOM 1481 O O . ASN A 1 184 ? 8.596 -3.403 -2.147 1.00 93.50 184 ASN A O 1
ATOM 1485 N N . ARG A 1 185 ? 9.707 -1.836 -3.320 1.00 93.56 185 ARG A N 1
ATOM 1486 C CA . ARG A 1 185 ? 9.597 -0.770 -2.305 1.00 93.56 185 ARG A CA 1
ATOM 1487 C C . ARG A 1 185 ? 8.832 0.435 -2.833 1.00 93.56 185 ARG A C 1
ATOM 1489 O O . ARG A 1 185 ? 7.779 0.750 -2.294 1.00 93.56 185 ARG A O 1
ATOM 1496 N N . GLN A 1 186 ? 9.309 1.078 -3.901 1.00 96.44 186 GLN A N 1
ATOM 1497 C CA . GLN A 1 186 ? 8.707 2.336 -4.370 1.00 96.44 186 GLN A CA 1
ATOM 1498 C C . GLN A 1 186 ? 7.328 2.125 -5.007 1.00 96.44 186 GLN A C 1
ATOM 1500 O O . GLN A 1 186 ? 6.392 2.851 -4.696 1.00 96.44 186 GLN A O 1
ATOM 1505 N N . MET A 1 187 ? 7.164 1.105 -5.854 1.00 96.75 187 MET A N 1
ATOM 1506 C CA . MET A 1 187 ? 5.886 0.857 -6.541 1.00 96.75 187 MET A CA 1
ATOM 1507 C C . MET A 1 187 ? 4.772 0.354 -5.607 1.00 96.75 187 MET A C 1
ATOM 1509 O O . MET A 1 187 ? 3.608 0.354 -5.988 1.00 96.75 187 MET A O 1
ATOM 1513 N N . VAL A 1 188 ? 5.093 -0.057 -4.379 1.00 95.50 188 VAL A N 1
ATOM 1514 C CA . VAL A 1 188 ? 4.106 -0.481 -3.367 1.00 95.50 188 VAL A CA 1
ATOM 1515 C C . VAL A 1 188 ? 3.906 0.555 -2.256 1.00 95.50 188 VAL A C 1
ATOM 1517 O O . VAL A 1 188 ? 3.074 0.352 -1.372 1.00 95.50 188 VAL A O 1
ATOM 1520 N N . ASP A 1 189 ? 4.653 1.659 -2.297 1.00 95.75 189 ASP A N 1
ATOM 1521 C CA . ASP A 1 189 ? 4.525 2.795 -1.391 1.00 95.75 189 ASP A CA 1
ATOM 1522 C C . ASP A 1 189 ? 3.621 3.856 -2.030 1.00 95.75 189 ASP A C 1
ATOM 1524 O O . ASP A 1 189 ? 4.042 4.633 -2.883 1.00 95.75 189 ASP A O 1
ATOM 1528 N N . VAL A 1 190 ? 2.356 3.892 -1.608 1.00 95.75 190 VAL A N 1
ATOM 1529 C CA . VAL A 1 190 ? 1.369 4.866 -2.107 1.00 95.75 190 VAL A CA 1
ATOM 1530 C C . VAL A 1 190 ? 1.359 6.177 -1.315 1.00 95.75 190 VAL A C 1
ATOM 1532 O O . VAL A 1 190 ? 0.467 7.005 -1.508 1.00 95.75 190 VAL A O 1
ATOM 1535 N N . SER A 1 191 ? 2.331 6.408 -0.425 1.00 94.06 191 SER A N 1
ATOM 1536 C CA . SER A 1 191 ? 2.505 7.725 0.207 1.00 94.06 191 SER A CA 1
ATOM 1537 C C . SER A 1 191 ? 2.972 8.790 -0.781 1.00 94.06 191 SER A C 1
ATOM 1539 O O . SER A 1 191 ? 2.700 9.973 -0.588 1.00 94.06 191 SER A O 1
ATOM 1541 N N . LYS A 1 192 ? 3.665 8.366 -1.839 1.00 93.06 192 LYS A N 1
ATOM 1542 C CA . LYS A 1 192 ? 4.299 9.216 -2.844 1.00 93.06 192 LYS A CA 1
ATOM 1543 C C . LYS A 1 192 ? 4.406 8.478 -4.171 1.00 93.06 192 LYS A C 1
ATOM 1545 O O . LYS A 1 192 ? 4.240 7.264 -4.235 1.00 93.06 192 LYS A O 1
ATOM 1550 N N . LEU A 1 193 ? 4.700 9.221 -5.231 1.00 95.50 193 LEU A N 1
ATOM 1551 C CA . LEU A 1 193 ? 5.035 8.623 -6.516 1.00 95.50 193 LEU A CA 1
ATOM 1552 C C . LEU A 1 193 ? 6.456 8.028 -6.466 1.00 95.50 193 LEU A C 1
ATOM 1554 O O . LEU A 1 193 ? 7.325 8.586 -5.786 1.00 95.50 193 LEU A O 1
ATOM 1558 N N . PRO A 1 194 ? 6.722 6.926 -7.190 1.00 97.06 194 PRO A N 1
ATOM 1559 C CA . PRO A 1 194 ? 8.084 6.426 -7.385 1.00 97.06 194 PRO A CA 1
ATOM 1560 C C . PRO A 1 194 ? 8.952 7.509 -8.044 1.00 97.06 194 PRO A C 1
ATOM 1562 O O . PRO A 1 194 ? 8.454 8.310 -8.833 1.00 97.06 194 PRO A O 1
ATOM 1565 N N . TYR A 1 195 ? 10.243 7.568 -7.720 1.00 96.81 195 TYR A N 1
ATOM 1566 C CA . TYR A 1 195 ? 11.104 8.656 -8.215 1.00 96.81 195 TYR A CA 1
ATOM 1567 C C . TYR A 1 195 ? 12.566 8.260 -8.415 1.00 96.81 195 TYR A C 1
ATOM 1569 O O . TYR A 1 195 ? 13.235 8.832 -9.270 1.00 96.81 195 TYR A O 1
ATOM 1577 N N . LYS A 1 196 ? 13.099 7.311 -7.639 1.00 97.75 196 LYS A N 1
ATOM 1578 C CA . LYS A 1 196 ? 14.518 6.955 -7.707 1.00 97.75 196 LYS A CA 1
ATOM 1579 C C . LYS A 1 196 ? 14.723 5.813 -8.694 1.00 97.75 196 LYS A C 1
ATOM 1581 O O . LYS A 1 196 ? 14.342 4.680 -8.404 1.00 97.75 196 LYS A O 1
ATOM 1586 N N . VAL A 1 197 ? 15.327 6.107 -9.839 1.00 96.69 197 VAL A N 1
ATOM 1587 C CA . VAL A 1 197 ? 15.621 5.160 -10.921 1.00 96.69 197 VAL A CA 1
ATOM 1588 C C . VAL A 1 197 ? 17.136 5.114 -11.096 1.00 96.69 197 VAL A C 1
ATOM 1590 O O . VAL A 1 197 ? 17.708 6.027 -11.678 1.00 96.69 197 VAL A O 1
ATOM 1593 N N . GLU A 1 198 ? 17.802 4.085 -10.572 1.00 94.94 198 GLU A N 1
ATOM 1594 C CA . GLU A 1 198 ? 19.269 4.068 -10.450 1.00 94.94 198 GLU A CA 1
ATOM 1595 C C . GLU A 1 198 ? 19.750 5.311 -9.664 1.00 94.94 198 GLU A C 1
ATOM 1597 O O . GLU A 1 198 ? 19.286 5.554 -8.547 1.00 94.94 198 GLU A O 1
ATOM 1602 N N . ALA A 1 199 ? 20.630 6.140 -10.218 1.00 94.94 199 ALA A N 1
ATOM 1603 C CA . ALA A 1 199 ? 21.056 7.404 -9.640 1.00 94.94 199 ALA A CA 1
ATOM 1604 C C . ALA A 1 199 ? 20.093 8.550 -9.994 1.00 94.94 199 ALA A C 1
ATOM 1606 O O . ALA A 1 199 ? 20.034 9.539 -9.253 1.00 94.94 199 ALA A O 1
ATOM 1607 N N . LEU A 1 200 ? 19.306 8.408 -11.066 1.00 95.75 200 LEU A N 1
ATOM 1608 C CA . LEU A 1 200 ? 18.381 9.418 -11.572 1.00 95.75 200 LEU A CA 1
ATOM 1609 C C . LEU A 1 200 ? 17.183 9.611 -10.629 1.00 95.75 200 LEU A C 1
ATOM 1611 O O . LEU A 1 200 ? 16.576 8.655 -10.149 1.00 95.75 200 LEU A O 1
ATOM 1615 N N . SER A 1 201 ? 16.820 10.873 -10.392 1.00 97.00 201 SER A N 1
ATOM 1616 C CA . SER A 1 201 ? 15.561 11.246 -9.741 1.00 97.00 201 SER A CA 1
ATOM 1617 C C . SER A 1 201 ? 14.570 11.694 -10.812 1.00 97.00 201 SER A C 1
ATOM 1619 O O . SER A 1 201 ? 14.661 12.812 -11.318 1.00 97.00 201 SER A O 1
ATOM 1621 N N . ALA A 1 202 ? 13.669 10.800 -11.206 1.00 96.31 202 ALA A N 1
ATOM 1622 C CA . ALA A 1 202 ? 12.651 11.040 -12.216 1.00 96.31 202 ALA A CA 1
ATOM 1623 C C . ALA A 1 202 ? 11.389 10.230 -11.903 1.00 96.31 202 ALA A C 1
ATOM 1625 O O . ALA A 1 202 ? 11.444 9.023 -11.665 1.00 96.31 202 ALA A O 1
ATOM 1626 N N . THR A 1 203 ? 10.242 10.902 -11.927 1.00 97.12 203 THR A N 1
ATOM 1627 C CA . THR A 1 203 ? 8.950 10.287 -11.626 1.00 97.12 203 THR A CA 1
ATOM 1628 C C . THR A 1 203 ? 8.342 9.691 -12.898 1.00 97.12 203 THR A C 1
ATOM 1630 O O . THR A 1 203 ? 8.003 10.455 -13.801 1.00 97.12 203 THR A O 1
ATOM 1633 N N . PRO A 1 204 ? 8.178 8.358 -12.999 1.00 97.88 204 PRO A N 1
ATOM 1634 C CA . PRO A 1 204 ? 7.499 7.734 -14.128 1.00 97.88 204 PRO A CA 1
ATOM 1635 C C . PRO A 1 204 ? 6.022 8.139 -14.169 1.00 97.88 204 PRO A C 1
ATOM 1637 O O . PRO A 1 204 ? 5.421 8.506 -13.158 1.00 97.88 204 PRO A O 1
ATOM 1640 N N . VAL A 1 205 ? 5.405 7.984 -15.338 1.00 98.31 205 VAL A N 1
ATOM 1641 C CA . VAL A 1 205 ? 3.952 8.116 -15.462 1.00 98.31 205 VAL A CA 1
ATOM 1642 C C . VAL A 1 205 ? 3.317 6.817 -14.978 1.00 98.31 205 VAL A C 1
ATOM 1644 O O . VAL A 1 205 ? 3.492 5.759 -15.589 1.00 98.31 205 VAL A O 1
ATOM 1647 N N . VAL A 1 206 ? 2.588 6.892 -13.871 1.00 97.56 206 VAL A N 1
ATOM 1648 C CA . VAL A 1 206 ? 1.978 5.742 -13.195 1.00 97.56 206 VAL A CA 1
ATOM 1649 C C . VAL A 1 206 ? 0.497 5.969 -12.950 1.00 97.56 206 VAL A C 1
ATOM 1651 O O . VAL A 1 206 ? 0.013 7.098 -12.965 1.00 97.56 206 VAL A O 1
ATOM 1654 N N . TYR A 1 207 ? -0.205 4.875 -12.692 1.00 96.69 207 TYR A N 1
ATOM 1655 C CA . TYR A 1 207 ? -1.549 4.879 -12.131 1.00 96.69 207 TYR A CA 1
ATOM 1656 C C . TYR A 1 207 ? -1.631 3.824 -11.027 1.00 96.69 207 TYR A C 1
ATOM 1658 O O . TYR A 1 207 ? -0.821 2.891 -10.982 1.00 96.69 207 TYR A O 1
ATOM 1666 N N . ASP A 1 208 ? -2.565 3.994 -10.099 1.00 96.56 208 ASP A N 1
ATOM 1667 C CA . ASP A 1 208 ? -2.775 3.046 -9.015 1.00 96.56 208 ASP A CA 1
ATOM 1668 C C . ASP A 1 208 ? -3.724 1.911 -9.426 1.00 96.56 208 ASP A C 1
ATOM 1670 O O . ASP A 1 208 ? -4.691 2.090 -10.169 1.00 96.56 208 ASP A O 1
ATOM 1674 N N . VAL A 1 209 ? -3.470 0.724 -8.885 1.00 97.38 209 VAL A N 1
ATOM 1675 C CA . VAL A 1 209 ? -4.282 -0.485 -9.068 1.00 97.38 209 VAL A CA 1
ATOM 1676 C C . VAL A 1 209 ? -4.552 -1.158 -7.719 1.00 97.38 209 VAL A C 1
ATOM 1678 O O . VAL A 1 209 ? -3.821 -0.898 -6.753 1.00 97.38 209 VAL A O 1
ATOM 1681 N N . PRO A 1 210 ? -5.570 -2.041 -7.616 1.00 97.50 210 PRO A N 1
ATOM 1682 C CA . PRO A 1 210 ? -5.702 -2.928 -6.463 1.00 97.50 210 PRO A CA 1
ATOM 1683 C C . PRO A 1 210 ? -4.372 -3.628 -6.168 1.00 97.50 210 PRO A C 1
ATOM 1685 O O . PRO A 1 210 ? -3.658 -4.021 -7.094 1.00 97.50 210 PRO A O 1
ATOM 1688 N N . PHE A 1 211 ? -4.015 -3.810 -4.895 1.00 96.81 211 PHE A N 1
ATOM 1689 C CA . PHE A 1 211 ? -2.706 -4.373 -4.538 1.00 96.81 211 PHE A CA 1
ATOM 1690 C C . PHE A 1 211 ? -2.448 -5.760 -5.155 1.00 96.81 211 PHE A C 1
ATOM 1692 O O . PHE A 1 211 ? -1.308 -6.132 -5.448 1.00 96.81 211 PHE A O 1
ATOM 1699 N N . SER A 1 212 ? -3.508 -6.534 -5.393 1.00 95.38 212 SER A N 1
ATOM 1700 C CA . SER A 1 212 ? -3.452 -7.831 -6.073 1.00 95.38 212 SER A CA 1
ATOM 1701 C C . SER A 1 212 ? -3.181 -7.760 -7.589 1.00 95.38 212 SER A C 1
ATOM 1703 O O . SER A 1 212 ? -3.017 -8.806 -8.225 1.00 95.38 212 SER A O 1
ATOM 1705 N N . GLU A 1 213 ? -3.130 -6.567 -8.187 1.00 96.12 213 GLU A N 1
ATOM 1706 C CA . GLU A 1 213 ? -2.776 -6.307 -9.594 1.00 96.12 213 GLU A CA 1
ATOM 1707 C C . GLU A 1 213 ? -1.376 -5.701 -9.781 1.00 96.12 213 GLU A C 1
ATOM 1709 O O . GLU A 1 213 ? -0.965 -5.455 -10.915 1.00 96.12 213 GLU A O 1
ATOM 1714 N N . ARG A 1 214 ? -0.624 -5.491 -8.692 1.00 96.00 214 ARG A N 1
ATOM 1715 C CA . ARG A 1 214 ? 0.763 -5.000 -8.730 1.00 96.00 214 ARG A CA 1
ATOM 1716 C C . ARG A 1 214 ? 1.695 -5.910 -9.550 1.00 96.00 214 ARG A C 1
ATOM 1718 O O . ARG A 1 214 ? 1.351 -7.040 -9.903 1.00 96.00 214 ARG A O 1
ATOM 1725 N N . TYR A 1 215 ? 2.937 -5.470 -9.742 1.00 95.50 215 TYR A N 1
ATOM 1726 C CA . TYR A 1 215 ? 4.020 -6.352 -10.185 1.00 95.50 215 TYR A CA 1
ATOM 1727 C C . TYR A 1 215 ? 4.316 -7.430 -9.130 1.00 95.50 215 TYR A C 1
ATOM 1729 O O . TYR A 1 215 ? 4.719 -7.120 -8.011 1.00 95.50 215 TYR A O 1
ATOM 1737 N N . THR A 1 216 ? 4.099 -8.702 -9.468 1.00 93.44 216 THR A N 1
ATOM 1738 C CA . THR A 1 216 ? 4.295 -9.840 -8.546 1.00 93.44 216 THR A CA 1
ATOM 1739 C C . THR A 1 216 ? 5.554 -10.643 -8.843 1.00 93.44 216 THR A C 1
ATOM 1741 O O . THR A 1 216 ? 5.968 -11.462 -8.029 1.00 93.44 216 THR A O 1
ATOM 1744 N N . ARG A 1 217 ? 6.152 -10.459 -10.023 1.00 92.94 217 ARG A N 1
ATOM 1745 C CA . ARG A 1 217 ? 7.428 -11.078 -10.392 1.00 92.94 217 ARG A CA 1
ATOM 1746 C C . ARG A 1 217 ? 8.412 -9.977 -10.718 1.00 92.94 217 ARG A C 1
ATOM 1748 O O . ARG A 1 217 ? 8.108 -9.144 -11.569 1.00 92.94 217 ARG A O 1
ATOM 1755 N N . VAL A 1 218 ? 9.550 -9.984 -10.035 1.00 93.50 218 VAL A N 1
ATOM 1756 C CA . VAL A 1 218 ? 10.631 -9.016 -10.216 1.00 93.50 218 VAL A CA 1
ATOM 1757 C C . VAL A 1 218 ? 11.940 -9.781 -10.183 1.00 93.50 218 VAL A C 1
ATOM 1759 O O . VAL A 1 218 ? 12.435 -10.139 -9.116 1.00 93.50 218 VAL A O 1
ATOM 1762 N N . GLU A 1 219 ? 12.486 -10.043 -11.363 1.00 92.62 219 GLU A N 1
ATOM 1763 C CA . GLU A 1 219 ? 13.707 -10.823 -11.509 1.00 92.62 219 GLU A CA 1
ATOM 1764 C C . GLU A 1 219 ? 14.826 -9.964 -12.071 1.00 92.62 219 GLU A C 1
ATOM 1766 O O . GLU A 1 219 ? 14.633 -9.201 -13.017 1.00 92.62 219 GLU A O 1
ATOM 1771 N N . PHE A 1 220 ? 16.010 -10.133 -11.493 1.00 92.25 220 PHE A N 1
ATOM 1772 C CA . PHE A 1 220 ? 17.243 -9.510 -11.946 1.00 92.25 220 PHE A CA 1
ATOM 1773 C C . PHE A 1 220 ? 18.258 -10.607 -12.241 1.00 92.25 220 PHE A C 1
ATOM 1775 O O . PHE A 1 220 ? 18.588 -11.411 -11.368 1.00 92.25 220 PHE A O 1
ATOM 1782 N N . ILE A 1 221 ? 18.730 -10.639 -13.479 1.00 90.69 221 ILE A N 1
ATOM 1783 C CA . ILE A 1 221 ? 19.653 -11.630 -14.009 1.00 90.69 221 ILE A CA 1
ATOM 1784 C C . ILE A 1 221 ? 20.979 -10.930 -14.279 1.00 90.69 221 ILE A C 1
ATOM 1786 O O . ILE A 1 221 ? 21.038 -9.945 -15.011 1.00 90.69 221 ILE A O 1
ATOM 1790 N N . ASP A 1 222 ? 22.042 -11.475 -13.696 1.00 88.56 222 ASP A N 1
ATOM 1791 C CA . ASP A 1 222 ? 23.415 -11.010 -13.859 1.00 88.56 222 ASP A CA 1
ATOM 1792 C C . ASP A 1 222 ? 24.292 -12.214 -14.211 1.00 88.56 222 ASP A C 1
ATOM 1794 O O . ASP A 1 222 ? 24.497 -13.108 -13.382 1.00 88.56 222 ASP A O 1
ATOM 1798 N N . SER A 1 223 ? 24.787 -12.264 -15.450 1.00 86.31 223 SER A N 1
ATOM 1799 C CA . SER A 1 223 ? 25.579 -13.398 -15.937 1.00 86.31 223 SER A CA 1
ATOM 1800 C C . SER A 1 223 ? 26.887 -13.580 -15.162 1.00 86.31 223 SER A C 1
ATOM 1802 O O . SER A 1 223 ? 27.357 -14.711 -15.029 1.00 86.31 223 SER A O 1
ATOM 1804 N N . GLN A 1 224 ? 27.439 -12.509 -14.576 1.00 82.44 224 GLN A N 1
ATOM 1805 C CA . GLN A 1 224 ? 28.648 -12.575 -13.745 1.00 82.44 224 GLN A CA 1
ATOM 1806 C C . GLN A 1 224 ? 28.386 -13.227 -12.382 1.00 82.44 224 GLN A C 1
ATOM 1808 O O . GLN A 1 224 ? 29.301 -13.784 -11.771 1.00 82.44 224 GLN A O 1
ATOM 1813 N N . LYS A 1 225 ? 27.133 -13.191 -11.912 1.00 81.00 225 LYS A N 1
ATOM 1814 C CA . LYS A 1 225 ? 26.686 -13.877 -10.690 1.00 81.00 225 LYS A CA 1
ATOM 1815 C C . LYS A 1 225 ? 26.189 -15.306 -10.964 1.00 81.00 225 LYS A C 1
ATOM 1817 O O . LYS A 1 225 ? 25.903 -16.032 -10.016 1.00 81.00 225 LYS A O 1
ATOM 1822 N N . GLY A 1 226 ? 26.092 -15.720 -12.231 1.00 74.25 226 GLY A N 1
ATOM 1823 C CA . GLY A 1 226 ? 25.671 -17.065 -12.636 1.00 74.25 226 GLY A CA 1
ATOM 1824 C C . GLY A 1 226 ? 26.775 -18.127 -12.529 1.00 74.25 226 GLY A C 1
ATOM 1825 O O . GLY A 1 226 ? 27.955 -17.810 -12.415 1.00 74.25 226 GLY A O 1
ATOM 1826 N N . ASN A 1 227 ? 26.403 -19.410 -12.621 1.00 74.44 227 ASN A N 1
ATOM 1827 C CA . ASN A 1 227 ? 27.324 -20.545 -12.424 1.00 74.44 227 ASN A CA 1
ATOM 1828 C C . ASN A 1 227 ? 28.514 -20.562 -13.399 1.00 74.44 227 ASN A C 1
ATOM 1830 O O . ASN A 1 227 ? 29.633 -20.859 -12.992 1.00 74.44 227 ASN A O 1
ATOM 1834 N N . ASN A 1 228 ? 28.278 -20.217 -14.668 1.00 73.19 228 ASN A N 1
ATOM 1835 C CA . ASN A 1 228 ? 29.309 -20.245 -15.710 1.00 73.19 228 ASN A CA 1
ATOM 1836 C C . ASN A 1 228 ? 30.106 -18.931 -15.806 1.00 73.19 228 ASN A C 1
ATOM 1838 O O . ASN A 1 228 ? 31.082 -18.890 -16.547 1.00 73.19 228 ASN A O 1
ATOM 1842 N N . LYS A 1 229 ? 29.685 -17.873 -15.085 1.00 78.19 229 LYS A N 1
ATOM 1843 C CA . LYS A 1 229 ? 30.307 -16.532 -15.032 1.00 78.19 229 LYS A CA 1
ATOM 1844 C C . LYS A 1 229 ? 30.795 -15.998 -16.388 1.00 78.19 229 LYS A C 1
ATOM 1846 O O . LYS A 1 229 ? 31.839 -15.357 -16.467 1.00 78.19 229 LYS A O 1
ATOM 1851 N N . GLN A 1 230 ? 30.065 -16.299 -17.460 1.00 71.44 230 GLN A N 1
ATOM 1852 C CA . GLN A 1 230 ? 30.457 -15.957 -18.823 1.00 71.44 230 GLN A CA 1
ATOM 1853 C C . GLN A 1 230 ? 29.632 -14.771 -19.317 1.00 71.44 230 GLN A C 1
ATOM 1855 O O . GLN A 1 230 ? 28.407 -14.766 -19.193 1.00 71.44 230 GLN A O 1
ATOM 1860 N N . GLY A 1 231 ? 30.315 -13.783 -19.895 1.00 74.50 231 GLY A N 1
ATOM 1861 C CA . GLY A 1 231 ? 29.704 -12.539 -20.349 1.00 74.50 231 GLY A CA 1
ATOM 1862 C C . GLY A 1 231 ? 29.387 -11.569 -19.209 1.00 74.50 231 GLY A C 1
ATOM 1863 O O . GLY A 1 231 ? 29.630 -11.822 -18.030 1.00 74.50 231 GLY A O 1
ATOM 1864 N N . ASP A 1 232 ? 28.817 -10.441 -19.585 1.00 79.94 232 ASP A N 1
ATOM 1865 C CA . ASP A 1 232 ? 28.567 -9.250 -18.768 1.00 79.94 232 ASP A CA 1
ATOM 1866 C C . ASP A 1 232 ? 27.124 -8.741 -18.925 1.00 79.94 232 ASP A C 1
ATOM 1868 O O . ASP A 1 232 ? 26.813 -7.573 -18.688 1.00 79.94 232 ASP A O 1
ATOM 1872 N N . THR A 1 233 ? 26.234 -9.640 -19.341 1.00 84.19 233 THR A N 1
ATOM 1873 C CA . THR A 1 233 ? 24.827 -9.341 -19.557 1.00 84.19 233 THR A CA 1
ATOM 1874 C C . THR A 1 233 ? 24.121 -9.138 -18.229 1.00 84.19 233 THR A C 1
ATOM 1876 O O . THR A 1 233 ? 24.144 -10.002 -17.345 1.00 84.19 233 THR A O 1
ATOM 1879 N N . LYS A 1 234 ? 23.413 -8.013 -18.139 1.00 88.88 234 LYS A N 1
ATOM 1880 C CA . LYS A 1 234 ? 22.453 -7.743 -17.074 1.00 88.88 234 LYS A CA 1
ATOM 1881 C C . LYS A 1 234 ? 21.088 -7.498 -17.686 1.00 88.88 234 LYS A C 1
ATOM 1883 O O . LYS A 1 234 ? 20.941 -6.735 -18.636 1.00 88.88 234 LYS A O 1
ATOM 1888 N N . LEU A 1 235 ? 20.082 -8.166 -17.156 1.00 92.38 235 LEU A N 1
ATOM 1889 C CA . LEU A 1 235 ? 18.707 -8.036 -17.609 1.00 92.38 235 LEU A CA 1
ATOM 1890 C C . LEU A 1 235 ? 17.800 -8.0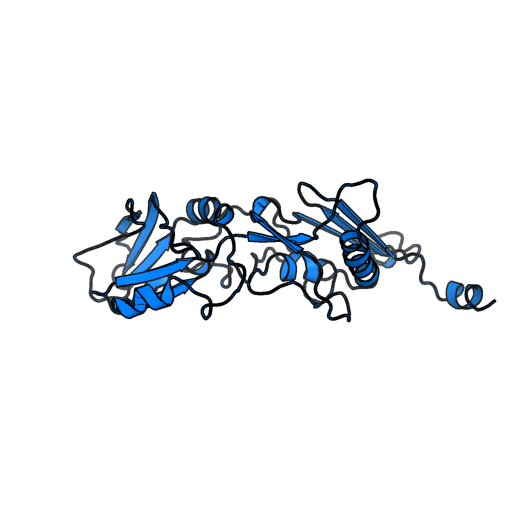79 -16.395 1.00 92.38 235 LEU A C 1
ATOM 1892 O O . LEU A 1 235 ? 18.045 -8.829 -15.455 1.00 92.38 235 LEU A O 1
ATOM 1896 N N . PHE A 1 236 ? 16.715 -7.321 -16.441 1.00 95.25 236 PHE A N 1
ATOM 1897 C CA . PHE A 1 236 ? 15.603 -7.563 -15.545 1.00 95.25 236 PHE A CA 1
ATOM 1898 C C . PHE A 1 236 ? 14.320 -7.767 -16.325 1.00 95.25 236 PHE A C 1
ATOM 1900 O O . PHE A 1 236 ? 14.136 -7.242 -17.427 1.00 95.25 236 PHE A O 1
ATOM 1907 N N . TYR A 1 237 ? 13.413 -8.515 -15.714 1.00 96.00 237 TYR A N 1
ATOM 1908 C CA . TYR A 1 237 ? 12.033 -8.520 -16.146 1.00 96.00 237 TYR A CA 1
ATOM 1909 C C . TYR A 1 237 ? 11.103 -8.383 -14.953 1.00 96.00 237 TYR A C 1
ATOM 1911 O O . TYR A 1 237 ? 11.362 -8.904 -13.864 1.00 96.00 237 TYR A O 1
ATOM 1919 N N . VAL A 1 238 ? 10.002 -7.677 -15.183 1.00 96.06 238 VAL A N 1
ATOM 1920 C CA . VAL A 1 238 ? 8.916 -7.556 -14.219 1.00 96.06 238 VAL A CA 1
ATOM 1921 C C . VAL A 1 238 ? 7.592 -7.902 -14.867 1.00 96.06 238 VAL A C 1
ATOM 1923 O O . VAL A 1 238 ? 7.386 -7.634 -16.051 1.00 96.06 238 VAL A O 1
ATOM 1926 N N . ALA A 1 239 ? 6.696 -8.512 -14.095 1.00 95.88 239 ALA A N 1
ATOM 1927 C CA . ALA A 1 239 ? 5.383 -8.903 -14.587 1.00 95.88 239 ALA A CA 1
ATOM 1928 C C . ALA A 1 239 ? 4.275 -8.587 -13.580 1.00 95.88 239 ALA A C 1
ATOM 1930 O O . ALA A 1 239 ? 4.382 -8.906 -12.390 1.00 95.88 239 ALA A O 1
ATOM 1931 N N . SER A 1 240 ? 3.212 -7.970 -14.087 1.00 94.62 240 SER A N 1
ATOM 1932 C CA . SER A 1 240 ? 1.901 -7.868 -13.450 1.00 94.62 240 SER A CA 1
ATOM 1933 C C . SER A 1 240 ? 0.928 -8.824 -14.156 1.00 94.62 240 SER A C 1
ATOM 1935 O O . SER A 1 240 ? 1.322 -9.633 -14.998 1.00 94.62 240 SER A O 1
ATOM 1937 N N . LYS A 1 241 ? -0.368 -8.745 -13.838 1.00 91.69 241 LYS A N 1
ATOM 1938 C CA . LYS A 1 241 ? -1.400 -9.486 -14.587 1.00 91.69 241 LYS A CA 1
ATOM 1939 C C . LYS A 1 241 ? -1.586 -8.980 -16.025 1.00 91.69 241 LYS A C 1
ATOM 1941 O O . LYS A 1 241 ? -2.127 -9.720 -16.841 1.00 91.69 241 LYS A O 1
ATOM 1946 N N . LYS A 1 242 ? -1.214 -7.727 -16.304 1.00 92.31 242 LYS A N 1
ATOM 1947 C CA . LYS A 1 242 ? -1.485 -7.038 -17.578 1.00 92.31 242 LYS A CA 1
ATOM 1948 C C . LYS A 1 242 ? -0.221 -6.788 -18.391 1.00 92.31 242 LYS A C 1
ATOM 1950 O O . LYS A 1 242 ? -0.268 -6.868 -19.612 1.00 92.31 242 LYS A O 1
ATOM 1955 N N . ASP A 1 243 ? 0.895 -6.534 -17.713 1.00 93.56 243 ASP A N 1
ATOM 1956 C CA . ASP A 1 243 ? 2.109 -6.031 -18.341 1.00 93.56 243 ASP A CA 1
ATOM 1957 C C . ASP A 1 243 ? 3.304 -6.925 -18.030 1.00 93.56 243 ASP A C 1
ATOM 1959 O O . ASP A 1 243 ? 3.482 -7.391 -16.901 1.00 93.56 243 ASP A O 1
ATOM 1963 N N . VAL A 1 244 ? 4.157 -7.108 -19.036 1.00 95.62 244 VAL A N 1
ATOM 1964 C CA . VAL A 1 244 ? 5.508 -7.645 -18.879 1.00 95.62 244 VAL A CA 1
ATOM 1965 C C . VAL A 1 244 ? 6.475 -6.612 -19.431 1.00 95.62 244 VAL A C 1
ATOM 1967 O O . VAL A 1 244 ? 6.350 -6.186 -20.578 1.00 95.62 244 VAL A O 1
ATOM 1970 N N . ILE A 1 245 ? 7.444 -6.218 -18.614 1.00 96.44 245 ILE A N 1
ATOM 1971 C CA . ILE A 1 245 ? 8.520 -5.314 -19.012 1.00 96.44 245 ILE A CA 1
ATOM 1972 C C . ILE A 1 245 ? 9.807 -6.114 -18.964 1.00 96.44 245 ILE A C 1
ATOM 1974 O O . ILE A 1 245 ? 10.112 -6.739 -17.949 1.00 96.44 245 ILE A O 1
ATOM 1978 N N . VAL A 1 246 ? 10.562 -6.070 -20.054 1.00 96.19 246 VAL A N 1
ATOM 1979 C CA . VAL A 1 246 ? 11.898 -6.650 -20.146 1.00 96.19 246 VAL A CA 1
ATOM 1980 C C . VAL A 1 246 ? 12.844 -5.522 -20.506 1.00 96.19 246 VAL A C 1
ATOM 1982 O O . VAL A 1 246 ? 12.617 -4.823 -21.491 1.00 96.19 246 VAL A O 1
ATOM 1985 N N . SER A 1 247 ? 13.886 -5.341 -19.703 1.00 95.00 247 SER A N 1
ATOM 1986 C CA . SER A 1 247 ? 14.938 -4.374 -19.990 1.00 95.00 247 SER A CA 1
ATOM 1987 C C . SER A 1 247 ? 16.278 -5.079 -19.952 1.00 95.00 247 SER A C 1
ATOM 1989 O O . SER A 1 247 ? 16.590 -5.823 -19.017 1.00 95.00 247 SER A O 1
ATOM 1991 N N . TRP A 1 248 ? 17.055 -4.868 -21.004 1.00 90.25 248 TRP A N 1
ATOM 1992 C CA . TRP A 1 248 ? 18.328 -5.527 -21.212 1.00 90.25 248 TRP A CA 1
ATOM 1993 C C . TRP A 1 248 ? 19.420 -4.477 -21.313 1.00 90.25 248 TRP A C 1
ATOM 1995 O O . TRP A 1 248 ? 19.389 -3.611 -22.187 1.00 90.25 248 TRP A O 1
ATOM 2005 N N . ARG A 1 249 ? 20.404 -4.584 -20.426 1.00 83.75 249 ARG A N 1
ATOM 2006 C CA . ARG A 1 249 ? 21.694 -3.939 -20.594 1.00 83.75 249 ARG A CA 1
ATOM 2007 C C . ARG A 1 249 ? 22.564 -4.873 -21.431 1.00 83.75 249 ARG A C 1
ATOM 2009 O O . ARG A 1 249 ? 22.899 -5.976 -20.990 1.00 83.75 249 ARG A O 1
ATOM 2016 N N . GLY A 1 250 ? 22.905 -4.419 -22.636 1.00 67.50 250 GLY A N 1
ATOM 2017 C CA . GLY A 1 250 ? 23.854 -5.104 -23.512 1.00 67.50 250 GLY A CA 1
ATOM 2018 C C . GLY A 1 250 ? 25.251 -5.238 -22.889 1.00 67.50 250 GLY A C 1
ATOM 2019 O O . GLY A 1 250 ? 25.493 -4.830 -21.753 1.00 67.50 250 GLY A O 1
ATOM 2020 N N . THR A 1 251 ? 26.176 -5.811 -23.653 1.00 60.94 251 THR A N 1
ATOM 2021 C CA . THR A 1 251 ? 27.570 -6.037 -23.248 1.00 60.94 251 THR A CA 1
ATOM 2022 C C . THR A 1 251 ? 28.259 -4.720 -22.872 1.00 60.94 251 THR A C 1
ATOM 2024 O O . THR A 1 251 ? 28.275 -3.765 -23.644 1.00 60.94 251 THR A O 1
ATOM 2027 N N . ALA A 1 252 ? 28.813 -4.663 -21.666 1.00 55.19 252 ALA A N 1
ATOM 2028 C CA . ALA A 1 252 ? 29.589 -3.561 -21.116 1.00 55.19 252 ALA A CA 1
ATOM 2029 C C . ALA A 1 252 ? 30.954 -4.086 -20.630 1.00 55.19 252 ALA A C 1
ATOM 2031 O O . ALA A 1 252 ? 31.282 -3.997 -19.444 1.00 55.19 252 ALA A O 1
ATOM 2032 N N . SER A 1 253 ? 31.736 -4.659 -21.545 1.00 56.00 253 SER A N 1
ATOM 2033 C CA . SER A 1 253 ? 33.122 -5.053 -21.313 1.00 56.00 253 SER A CA 1
ATOM 2034 C C . SER A 1 253 ? 34.053 -3.923 -21.757 1.00 56.00 253 SER A C 1
ATOM 2036 O O . SER A 1 253 ? 33.710 -3.110 -22.614 1.00 56.00 253 SER A O 1
ATOM 2038 N N . LEU A 1 254 ? 35.256 -3.862 -21.178 1.00 51.56 254 LEU A N 1
ATOM 2039 C CA . LEU A 1 254 ? 36.315 -2.930 -21.596 1.00 51.56 254 LEU A CA 1
ATOM 2040 C C . LEU A 1 254 ? 36.698 -3.084 -23.082 1.00 51.56 254 LEU A C 1
ATOM 2042 O O . LEU A 1 254 ? 37.183 -2.123 -23.672 1.00 51.56 254 LEU A O 1
ATOM 2046 N N . ASP A 1 255 ? 36.420 -4.238 -23.700 1.00 48.81 255 ASP A N 1
ATOM 2047 C CA . ASP A 1 255 ? 36.616 -4.453 -25.140 1.00 48.81 255 ASP A CA 1
ATOM 2048 C C . ASP A 1 255 ? 35.696 -3.566 -26.008 1.00 48.81 255 ASP A C 1
ATOM 2050 O O . ASP A 1 255 ? 36.070 -3.232 -27.133 1.00 48.81 255 ASP A O 1
ATOM 2054 N N . ASN A 1 256 ? 34.551 -3.102 -25.478 1.00 44.09 256 ASN A N 1
ATOM 2055 C CA . ASN A 1 256 ? 33.665 -2.154 -26.173 1.00 44.09 256 ASN 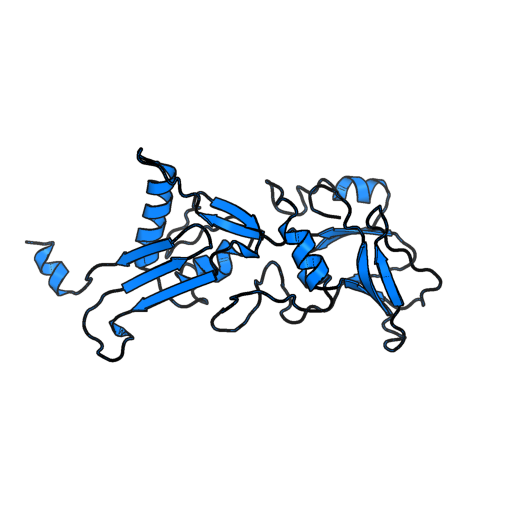A CA 1
ATOM 2056 C C . ASN A 1 256 ? 34.181 -0.710 -26.154 1.00 44.09 256 ASN A C 1
ATOM 2058 O O . ASN A 1 256 ? 33.903 0.050 -27.075 1.00 44.09 256 ASN A O 1
ATOM 2062 N N . TYR A 1 257 ? 35.002 -0.328 -25.169 1.00 45.62 257 TYR A N 1
ATOM 2063 C CA . TYR A 1 257 ? 35.602 1.014 -25.147 1.00 45.62 257 TYR A CA 1
ATOM 2064 C C . TYR A 1 257 ? 36.547 1.243 -26.336 1.00 45.62 257 TYR A C 1
ATOM 2066 O O . TYR A 1 257 ? 36.751 2.383 -26.746 1.00 45.62 257 TYR A O 1
ATOM 2074 N N . LEU A 1 258 ? 37.125 0.169 -26.889 1.00 44.84 258 LEU A N 1
ATOM 2075 C CA . LEU A 1 258 ? 37.964 0.234 -28.084 1.00 44.84 258 LEU A CA 1
ATOM 2076 C C . LEU A 1 258 ? 37.134 0.272 -29.376 1.00 44.84 258 LEU A C 1
ATOM 2078 O O . LEU A 1 258 ? 37.527 0.947 -30.323 1.00 44.84 258 LEU A O 1
ATOM 2082 N N . THR A 1 259 ? 36.001 -0.434 -29.418 1.00 48.38 259 THR A N 1
ATOM 2083 C CA . THR A 1 259 ? 35.136 -0.516 -30.608 1.00 48.38 259 THR A CA 1
ATOM 2084 C C . THR A 1 259 ? 34.219 0.693 -30.768 1.00 48.38 259 THR A C 1
ATOM 2086 O O . THR A 1 259 ? 33.936 1.062 -31.896 1.00 48.38 259 THR A O 1
ATOM 2089 N N . ASP A 1 260 ? 33.823 1.363 -29.681 1.00 45.81 260 ASP A N 1
ATOM 2090 C CA . ASP A 1 260 ? 33.079 2.634 -29.747 1.00 45.81 260 ASP A CA 1
ATOM 2091 C C . ASP A 1 260 ? 33.990 3.847 -30.045 1.00 45.81 260 ASP A C 1
ATOM 2093 O O . ASP A 1 260 ? 33.506 4.941 -30.340 1.00 45.81 260 ASP A O 1
ATOM 2097 N N . ALA A 1 261 ? 35.315 3.672 -29.953 1.00 47.53 261 ALA A N 1
ATOM 2098 C CA . ALA A 1 261 ? 36.322 4.710 -30.191 1.00 47.53 261 ALA A CA 1
ATOM 2099 C C . ALA A 1 261 ? 37.060 4.586 -31.542 1.00 47.53 261 ALA A C 1
ATOM 2101 O O . ALA A 1 261 ? 37.917 5.427 -31.828 1.00 47.53 261 ALA A O 1
ATOM 2102 N N . THR A 1 262 ? 36.762 3.563 -32.355 1.00 39.16 262 THR A N 1
ATOM 2103 C CA . THR A 1 262 ? 37.302 3.374 -33.720 1.00 39.16 262 THR A CA 1
ATOM 2104 C C . THR A 1 262 ? 36.206 3.444 -34.769 1.00 39.16 262 THR A C 1
ATOM 2106 O O . THR A 1 262 ? 36.505 3.981 -35.860 1.00 39.16 262 THR A O 1
#

Secondary structure (DSSP, 8-state):
-BTTS----S-EEEEEETTEEEEEEEEE--TTS-----S--SS-EEEEE-HHHHHHHHTTSPPPSS-SGGG-SSHHHHHHTT-EEEEE-HHHHBSS----TT---TT----TTT-SSSS---EEE-SSSS-EEEEEPP-EEEEE----SSS--HHHHHHHHHHHHHTTS---TTSTTSHHHHHHTGGG-TTS---EETTEE----EEEEEGGGS--EEEEEEGGGSTT--S--EEEEEE-SS-EEEEEE----HHHHHHTT-

Foldseek 3Di:
DAQVQQADFQWWKWKAFPVHRVDIDIDGQHPRNDDDDPPDDQGKMFMATALQSCLVVLLPDDADPDFDPVPGPVVVVCVVVVAAEDEAASLQAHQAHHDDPLDCDVVSQPQCQNRVDNGRPHHIDPDPPGHYDYHYHRQKFKDQDDDPDPDDDPLNVQQVVLVQLQLPAACHCPDFQHQNVQQRHQRRNPNDARARHHPGGHGHHIDMHRNLQGFSDKDWDACCPDPVNDFGKIKIWIDGPVDIDIHIDDGDDPVVVVVVVD